Protein AF-A0A317D124-F1 (afdb_monomer)

Structure (mmCIF, N/CA/C/O backbone):
data_AF-A0A317D124-F1
#
_entry.id   AF-A0A317D124-F1
#
loop_
_atom_site.group_PDB
_atom_site.id
_atom_site.type_symbol
_atom_site.label_atom_id
_atom_site.label_alt_id
_atom_site.label_comp_id
_atom_site.label_asym_id
_atom_site.label_entity_id
_atom_site.label_seq_id
_atom_site.pdbx_PDB_ins_code
_atom_site.Cartn_x
_atom_site.Cartn_y
_atom_site.Cartn_z
_atom_site.occupancy
_atom_site.B_iso_or_equiv
_atom_site.auth_seq_id
_atom_site.auth_comp_id
_atom_site.auth_asym_id
_atom_site.auth_atom_id
_atom_site.pdbx_PDB_model_num
ATOM 1 N N . ALA A 1 1 ? 12.228 3.867 -13.295 1.00 62.78 1 ALA A N 1
ATOM 2 C CA . ALA A 1 1 ? 11.095 4.252 -12.430 1.00 62.78 1 ALA A CA 1
ATOM 3 C C . ALA A 1 1 ? 10.657 5.719 -12.537 1.00 62.78 1 ALA A C 1
ATOM 5 O O . ALA A 1 1 ? 9.638 6.031 -11.956 1.00 62.78 1 ALA A O 1
ATOM 6 N N . GLY A 1 2 ? 11.346 6.634 -13.243 1.00 62.59 2 GLY A N 1
ATOM 7 C CA . GLY A 1 2 ? 10.892 8.039 -13.357 1.00 62.59 2 GLY A CA 1
ATOM 8 C C . GLY A 1 2 ? 10.865 8.814 -12.030 1.00 62.59 2 GLY A C 1
ATOM 9 O O . GLY A 1 2 ? 10.133 9.782 -11.906 1.00 62.59 2 GLY A O 1
ATOM 10 N N . THR A 1 3 ? 11.629 8.355 -11.039 1.00 71.50 3 THR A N 1
ATOM 11 C CA . THR A 1 3 ? 11.849 9.011 -9.747 1.00 71.50 3 THR A CA 1
ATOM 12 C C . THR A 1 3 ? 13.327 9.360 -9.637 1.00 71.50 3 THR A C 1
ATOM 14 O O . THR A 1 3 ? 14.173 8.578 -10.086 1.00 71.50 3 THR A O 1
ATOM 17 N N . VAL A 1 4 ? 13.653 10.488 -9.008 1.00 78.00 4 VAL A N 1
ATOM 18 C CA . VAL A 1 4 ? 15.048 10.882 -8.774 1.00 78.00 4 VAL A CA 1
ATOM 19 C C . VAL A 1 4 ? 15.752 9.819 -7.910 1.00 78.00 4 VAL A C 1
ATOM 21 O O . VAL A 1 4 ? 15.224 9.437 -6.859 1.00 78.00 4 VAL A O 1
ATOM 24 N N . PRO A 1 5 ? 16.926 9.300 -8.323 1.00 80.69 5 PRO A N 1
ATOM 25 C CA . PRO A 1 5 ? 17.661 8.310 -7.542 1.00 80.69 5 PRO A CA 1
ATOM 26 C C . PRO A 1 5 ? 17.941 8.783 -6.109 1.00 80.69 5 PRO A C 1
ATOM 28 O O . PRO A 1 5 ? 18.382 9.906 -5.882 1.00 80.69 5 PRO A O 1
ATOM 31 N N . GLY A 1 6 ? 17.693 7.915 -5.126 1.00 84.38 6 GLY A N 1
ATOM 32 C CA . GLY A 1 6 ? 17.946 8.201 -3.708 1.00 84.38 6 GLY A CA 1
ATOM 33 C C . GLY A 1 6 ? 16.911 9.099 -3.018 1.00 84.38 6 GLY A C 1
ATOM 34 O O . GLY A 1 6 ? 17.007 9.294 -1.804 1.00 84.38 6 GLY A O 1
ATOM 35 N N . GLU A 1 7 ? 15.903 9.595 -3.737 1.00 87.00 7 GLU A N 1
ATOM 36 C CA . GLU A 1 7 ? 14.889 10.496 -3.186 1.00 87.00 7 GLU A CA 1
ATOM 37 C C . GLU A 1 7 ? 14.020 9.819 -2.115 1.00 87.00 7 GLU A C 1
ATOM 39 O O . GLU A 1 7 ? 13.881 10.351 -1.013 1.00 87.00 7 GLU A O 1
ATOM 44 N N . SER A 1 8 ? 13.534 8.596 -2.357 1.00 87.69 8 SER A N 1
ATOM 45 C CA . SER A 1 8 ? 12.781 7.829 -1.350 1.00 87.69 8 SER A CA 1
ATOM 46 C C . SER A 1 8 ? 13.619 7.576 -0.091 1.00 87.69 8 SER A C 1
ATOM 48 O O . SER A 1 8 ? 13.147 7.751 1.029 1.00 87.69 8 SER A O 1
ATOM 50 N N . ALA A 1 9 ? 14.913 7.271 -0.253 1.00 90.00 9 ALA A N 1
ATOM 51 C CA . ALA A 1 9 ? 15.827 7.099 0.875 1.00 90.00 9 ALA A CA 1
ATOM 52 C C . ALA A 1 9 ? 16.053 8.416 1.643 1.00 90.00 9 ALA A C 1
ATOM 54 O O . ALA A 1 9 ? 16.172 8.412 2.870 1.00 90.00 9 ALA A O 1
ATOM 55 N N . ARG A 1 10 ? 16.101 9.560 0.945 1.00 91.69 10 ARG A N 1
ATOM 56 C CA . ARG A 1 10 ? 16.171 10.889 1.569 1.00 91.69 10 ARG A CA 1
ATOM 57 C C . ARG A 1 10 ? 14.916 11.170 2.396 1.00 91.69 10 ARG A C 1
ATOM 59 O O . ARG A 1 10 ? 15.059 11.574 3.551 1.00 91.69 10 ARG A O 1
ATOM 66 N N . ARG A 1 11 ? 13.722 10.927 1.845 1.00 90.50 11 ARG A N 1
ATOM 67 C CA . ARG A 1 11 ? 12.431 11.101 2.537 1.00 90.50 11 ARG A CA 1
ATOM 68 C C . ARG A 1 11 ? 12.322 10.191 3.758 1.00 90.50 11 ARG A C 1
ATOM 70 O O . ARG A 1 11 ? 12.056 10.688 4.849 1.00 90.50 11 ARG A O 1
ATOM 77 N N . ALA A 1 12 ? 12.668 8.911 3.622 1.00 91.94 12 ALA A N 1
ATOM 78 C CA . ALA A 1 12 ? 12.713 7.954 4.728 1.00 91.94 12 ALA A CA 1
ATOM 79 C C . ALA A 1 12 ? 13.639 8.417 5.872 1.00 91.94 12 ALA A C 1
ATOM 81 O O . ALA A 1 12 ? 13.254 8.382 7.042 1.00 91.94 12 ALA A O 1
ATOM 82 N N . ARG A 1 13 ? 14.844 8.923 5.556 1.00 94.25 13 ARG A N 1
ATOM 83 C CA . ARG A 1 13 ? 15.756 9.497 6.567 1.00 94.25 13 ARG A CA 1
ATOM 84 C C . ARG A 1 13 ? 15.181 10.740 7.244 1.00 94.25 13 ARG A C 1
ATOM 86 O O . ARG A 1 13 ? 15.341 10.892 8.453 1.00 94.25 13 ARG A O 1
ATOM 93 N N . GLN A 1 14 ? 14.534 11.630 6.489 1.00 94.19 14 GLN A N 1
ATOM 94 C CA . GLN A 1 14 ? 13.883 12.813 7.057 1.00 94.19 14 GLN A CA 1
ATOM 95 C C . GLN A 1 14 ? 12.747 12.414 8.003 1.00 94.19 14 GLN A C 1
ATOM 97 O O . GLN A 1 14 ? 12.741 12.873 9.143 1.00 94.19 14 GLN A O 1
ATOM 102 N N . ALA A 1 15 ? 11.877 11.498 7.576 1.00 93.06 15 ALA A N 1
ATOM 103 C CA . ALA A 1 15 ? 10.771 10.974 8.369 1.00 93.06 15 ALA A CA 1
ATOM 104 C C . ALA A 1 15 ? 11.246 10.366 9.700 1.00 93.06 15 ALA A C 1
ATOM 106 O O . ALA A 1 15 ? 10.745 10.747 10.756 1.00 93.06 15 ALA A O 1
ATOM 107 N N . ARG A 1 16 ? 12.284 9.512 9.680 1.00 94.56 16 ARG A N 1
ATOM 108 C CA . ARG A 1 16 ? 12.895 8.948 10.905 1.00 94.56 16 ARG A CA 1
ATOM 109 C C . ARG A 1 16 ? 13.440 10.010 11.854 1.00 94.56 16 ARG A C 1
ATOM 111 O O . ARG A 1 16 ? 13.415 9.828 13.064 1.00 94.56 16 ARG A O 1
ATOM 118 N N . ALA A 1 17 ? 13.946 11.111 11.306 1.00 95.19 17 ALA A N 1
ATOM 119 C CA . ALA A 1 17 ? 14.469 12.228 12.082 1.00 95.19 17 ALA A CA 1
ATOM 120 C C . ALA A 1 17 ? 13.378 13.217 12.539 1.00 95.19 17 ALA A C 1
ATOM 122 O O . ALA A 1 17 ? 13.730 14.279 13.055 1.00 95.19 17 ALA A O 1
ATOM 123 N N . GLY A 1 18 ? 12.091 12.923 12.308 1.00 93.94 18 GLY A N 1
ATOM 124 C CA . GLY A 1 18 ? 10.983 13.829 12.617 1.00 93.94 18 GLY A CA 1
ATOM 125 C C . GLY A 1 18 ? 10.955 15.086 11.738 1.00 93.94 18 GLY A C 1
ATOM 126 O O . GLY A 1 18 ? 10.471 16.130 12.165 1.00 93.94 18 GLY A O 1
ATOM 127 N N . ARG A 1 19 ? 11.521 15.023 10.527 1.00 94.12 19 ARG A N 1
ATOM 128 C CA . ARG A 1 19 ? 11.626 16.145 9.580 1.00 94.12 19 ARG A CA 1
ATOM 129 C C . ARG A 1 19 ? 10.908 15.835 8.267 1.00 94.12 19 ARG A C 1
ATOM 131 O O . ARG A 1 19 ? 10.648 14.684 7.933 1.00 94.12 19 ARG A O 1
ATOM 138 N N . GLY A 1 20 ? 10.676 16.877 7.475 1.00 92.31 20 GLY A N 1
ATOM 139 C CA . GLY A 1 20 ? 10.007 16.767 6.178 1.00 92.31 20 GLY A CA 1
ATOM 140 C C . GLY A 1 20 ? 8.483 16.786 6.295 1.00 92.31 20 GLY A C 1
ATOM 141 O O . GLY A 1 20 ? 7.929 16.869 7.391 1.00 92.31 20 GLY A O 1
ATOM 142 N N . ALA A 1 21 ? 7.813 16.746 5.143 1.00 90.62 21 ALA A N 1
ATOM 143 C CA . ALA A 1 21 ? 6.365 16.926 5.057 1.00 90.62 21 ALA A CA 1
ATOM 144 C C . ALA A 1 21 ? 5.588 15.830 5.804 1.00 90.62 21 ALA A C 1
ATOM 146 O O . ALA A 1 21 ? 4.711 16.151 6.597 1.00 90.62 21 ALA A O 1
ATOM 147 N N . LEU A 1 22 ? 5.963 14.556 5.631 1.00 92.69 22 LEU A N 1
ATOM 148 C CA . LEU A 1 22 ? 5.283 13.428 6.281 1.00 92.69 22 LEU A CA 1
ATOM 149 C C . LEU A 1 22 ? 5.361 13.491 7.808 1.00 92.69 22 LEU A C 1
ATOM 151 O O . LEU A 1 22 ? 4.345 13.348 8.479 1.00 92.69 22 LEU A O 1
ATOM 155 N N . ALA A 1 23 ? 6.545 13.755 8.369 1.00 93.62 23 ALA A N 1
ATOM 156 C CA . ALA A 1 23 ? 6.698 13.872 9.819 1.00 93.62 23 ALA A CA 1
ATOM 157 C C . ALA A 1 23 ? 5.907 15.058 10.385 1.00 93.62 23 ALA A C 1
ATOM 159 O O . ALA A 1 23 ? 5.318 14.950 11.458 1.00 93.62 23 ALA A O 1
ATOM 160 N N . ARG A 1 24 ? 5.862 16.174 9.648 1.00 94.00 24 ARG A N 1
ATOM 161 C CA . ARG A 1 24 ? 5.061 17.337 10.025 1.00 94.00 24 ARG A CA 1
ATOM 162 C C . ARG A 1 24 ? 3.565 17.021 10.010 1.00 94.00 24 ARG A C 1
ATOM 164 O O . ARG A 1 24 ? 2.905 17.276 11.010 1.00 94.00 24 ARG A O 1
ATOM 171 N N . LEU A 1 25 ? 3.056 16.425 8.931 1.00 93.81 25 LEU A N 1
ATOM 172 C CA . LEU A 1 25 ? 1.649 16.025 8.818 1.00 93.81 25 LEU A CA 1
ATOM 173 C C . LEU A 1 25 ? 1.261 15.006 9.892 1.00 93.81 25 LEU A C 1
ATOM 175 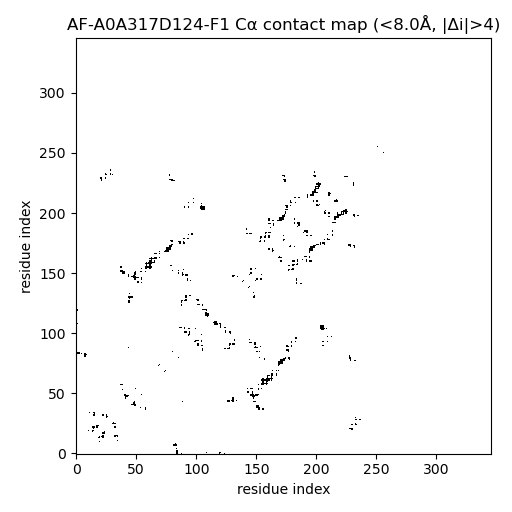O O . LEU A 1 25 ? 0.194 15.126 10.488 1.00 93.81 25 LEU A O 1
ATOM 179 N N . ALA A 1 26 ? 2.132 14.035 10.183 1.00 95.12 26 ALA A N 1
ATOM 180 C CA . ALA A 1 26 ? 1.908 13.067 11.250 1.00 95.12 26 ALA A CA 1
ATOM 181 C C . ALA A 1 26 ? 1.817 13.755 12.620 1.00 95.12 26 ALA A C 1
ATOM 183 O O . ALA A 1 26 ? 0.879 13.494 13.369 1.00 95.12 26 ALA A O 1
ATOM 184 N N . ALA A 1 27 ? 2.727 14.687 12.923 1.00 94.31 27 ALA A N 1
ATOM 185 C CA . ALA A 1 27 ? 2.698 15.448 14.170 1.00 94.31 27 ALA A CA 1
ATOM 186 C C . ALA A 1 27 ? 1.442 16.329 14.292 1.00 94.31 27 ALA A C 1
ATOM 188 O O . ALA A 1 27 ? 0.777 16.299 15.326 1.00 94.31 27 ALA A O 1
ATOM 189 N N . GLU A 1 28 ? 1.082 17.064 13.236 1.00 93.75 28 GLU A N 1
ATOM 190 C CA . GLU A 1 28 ? -0.132 17.897 13.184 1.00 93.75 28 GLU A CA 1
ATOM 191 C C . GLU A 1 28 ? -1.408 17.051 13.322 1.00 93.75 28 GLU A C 1
ATOM 193 O O . GLU A 1 28 ? -2.369 17.462 13.969 1.00 93.75 28 GLU A O 1
ATOM 198 N N . SER A 1 29 ? -1.384 15.827 12.796 1.00 93.25 29 SER A N 1
ATOM 199 C CA . SER A 1 29 ? -2.479 14.864 12.906 1.00 93.25 29 SER A CA 1
ATOM 200 C C . SER A 1 29 ? -2.418 14.029 14.184 1.00 93.25 29 SER A C 1
ATOM 202 O O . SER A 1 29 ? -3.231 13.124 14.343 1.00 93.25 29 SER A O 1
ATOM 204 N N . GLY A 1 30 ? -1.474 14.270 15.103 1.00 92.88 30 GLY A N 1
ATOM 205 C CA . GLY A 1 30 ? -1.293 13.476 16.323 1.00 92.88 30 GLY A CA 1
ATOM 206 C C . GLY A 1 30 ? -1.158 11.972 16.052 1.00 92.88 30 GLY A C 1
ATOM 207 O O . GLY A 1 30 ? -1.791 11.167 16.736 1.00 92.88 30 GLY A O 1
ATOM 208 N N . ALA A 1 31 ? -0.433 11.600 14.999 1.00 95.88 31 ALA A N 1
ATOM 209 C CA . ALA A 1 31 ? -0.178 10.227 14.586 1.00 95.88 31 ALA A CA 1
ATOM 210 C C . ALA A 1 31 ? 1.295 9.865 14.824 1.00 95.88 31 ALA A C 1
ATOM 212 O O . ALA A 1 31 ? 2.198 10.668 14.581 1.00 95.88 31 ALA A O 1
ATOM 213 N N . GLY A 1 32 ? 1.541 8.639 15.289 1.00 95.56 32 GLY A N 1
ATOM 214 C CA . GLY A 1 32 ? 2.889 8.076 15.324 1.00 95.56 32 GLY A CA 1
ATOM 215 C C . GLY A 1 32 ? 3.366 7.744 13.910 1.00 95.56 32 GLY A C 1
ATOM 216 O O . GLY A 1 32 ? 2.579 7.287 13.085 1.00 95.56 32 GLY A O 1
ATOM 217 N N . LEU A 1 33 ? 4.653 7.960 13.634 1.00 95.19 33 LEU A N 1
ATOM 218 C CA . LEU A 1 33 ? 5.265 7.639 12.345 1.00 95.19 33 LEU A CA 1
ATOM 219 C C . LEU A 1 33 ? 6.366 6.595 12.535 1.00 95.19 33 LEU A C 1
ATOM 221 O O . LEU A 1 33 ? 7.353 6.844 13.227 1.00 95.19 33 LEU A O 1
ATOM 225 N N . GLN A 1 34 ? 6.214 5.446 11.880 1.00 95.56 34 GLN A N 1
ATOM 226 C CA . GLN A 1 34 ? 7.206 4.376 11.857 1.00 95.56 34 GLN A CA 1
ATOM 227 C C . GLN A 1 34 ? 7.650 4.127 10.417 1.00 95.56 34 GLN A C 1
ATOM 229 O O . GLN A 1 34 ? 6.838 3.819 9.552 1.00 95.56 34 GLN A O 1
ATOM 234 N N . VAL A 1 35 ? 8.953 4.247 10.156 1.00 95.69 35 VAL A N 1
ATOM 235 C CA . VAL A 1 35 ? 9.526 3.961 8.834 1.00 95.69 35 VAL A CA 1
ATOM 236 C C . VAL A 1 35 ? 10.083 2.545 8.825 1.00 95.69 35 VAL A C 1
ATOM 238 O O . VAL A 1 35 ? 11.065 2.262 9.516 1.00 95.69 35 VAL A O 1
ATOM 241 N N . VAL A 1 36 ? 9.485 1.691 8.005 1.00 95.75 36 VAL A N 1
ATOM 242 C CA . VAL A 1 36 ? 9.829 0.274 7.863 1.00 95.75 36 VAL A CA 1
ATOM 243 C C . VAL A 1 36 ? 10.688 0.076 6.616 1.00 95.75 36 VAL A C 1
ATOM 245 O O . VAL A 1 36 ? 10.385 0.632 5.564 1.00 95.75 36 VAL A O 1
ATOM 248 N N . GLU A 1 37 ? 11.770 -0.695 6.731 1.00 94.69 37 GLU A N 1
ATOM 249 C CA . GLU A 1 37 ? 12.541 -1.134 5.562 1.00 94.69 37 GLU A CA 1
ATOM 250 C C . GLU A 1 37 ? 12.019 -2.487 5.111 1.00 94.69 37 GLU A C 1
ATOM 252 O O . GLU A 1 37 ? 11.967 -3.436 5.893 1.00 94.69 37 GLU A O 1
ATOM 257 N N . ALA A 1 38 ? 11.606 -2.552 3.853 1.00 94.56 38 ALA A N 1
ATOM 258 C CA . ALA A 1 38 ? 11.191 -3.786 3.222 1.00 94.56 38 ALA A CA 1
ATOM 259 C C . ALA A 1 38 ? 12.372 -4.434 2.475 1.00 94.56 38 ALA A C 1
ATOM 261 O O . ALA A 1 38 ? 13.319 -3.726 2.113 1.00 94.56 38 ALA A O 1
ATOM 262 N N . PRO A 1 39 ? 12.332 -5.757 2.227 1.00 93.00 39 PRO A N 1
ATOM 263 C CA . PRO A 1 39 ? 13.317 -6.424 1.381 1.00 93.00 39 PRO A CA 1
ATOM 264 C C . PRO A 1 39 ? 13.443 -5.738 0.018 1.00 93.00 39 PRO A C 1
ATOM 266 O O . PRO A 1 39 ? 12.444 -5.317 -0.568 1.00 93.00 39 PRO A O 1
ATOM 269 N N . ALA A 1 40 ? 14.673 -5.624 -0.482 1.00 92.94 40 ALA A N 1
ATOM 270 C CA . ALA A 1 40 ? 14.900 -5.162 -1.843 1.00 92.94 40 ALA A CA 1
ATOM 271 C C . ALA A 1 40 ? 14.358 -6.195 -2.838 1.00 92.94 40 ALA A C 1
ATOM 273 O O . ALA A 1 40 ? 14.390 -7.393 -2.569 1.00 92.94 40 ALA A O 1
ATOM 274 N N . SER A 1 41 ? 13.887 -5.725 -3.989 1.00 94.06 41 SER A N 1
ATOM 275 C CA . SER A 1 41 ? 13.303 -6.583 -5.020 1.00 94.06 41 SER A CA 1
ATOM 276 C C . SER A 1 41 ? 14.102 -6.504 -6.311 1.00 94.06 41 SER A C 1
ATOM 278 O O . SER A 1 41 ? 14.641 -5.447 -6.656 1.00 94.06 41 SER A O 1
ATOM 280 N N . ALA A 1 42 ? 14.183 -7.631 -7.012 1.00 95.50 42 ALA A N 1
ATOM 281 C CA . ALA A 1 42 ? 14.760 -7.698 -8.346 1.00 95.50 42 ALA A CA 1
ATOM 282 C C . ALA A 1 42 ? 13.808 -7.074 -9.391 1.00 95.50 42 ALA A C 1
ATOM 284 O O . ALA A 1 42 ? 12.613 -6.916 -9.121 1.00 95.50 42 ALA A O 1
ATOM 285 N N . PRO A 1 43 ? 14.306 -6.707 -10.586 1.00 95.00 43 PRO A N 1
ATOM 286 C CA . PRO A 1 43 ? 13.455 -6.254 -11.685 1.00 95.00 43 PRO A CA 1
ATOM 287 C C . PRO A 1 43 ? 12.460 -7.347 -12.105 1.00 95.00 43 PRO A C 1
ATOM 289 O O . PRO A 1 43 ? 12.857 -8.429 -12.537 1.00 95.00 43 PRO A O 1
ATOM 292 N N . MET A 1 44 ? 11.162 -7.059 -11.986 1.00 94.56 44 MET A N 1
ATOM 293 C CA . MET A 1 44 ? 10.075 -8.010 -12.270 1.00 94.56 44 MET A CA 1
ATOM 294 C C . MET A 1 44 ? 10.021 -8.442 -13.745 1.00 94.56 44 MET A C 1
ATOM 296 O O . MET A 1 44 ? 9.505 -9.510 -14.080 1.00 94.56 44 MET A O 1
ATOM 300 N N . GLU A 1 45 ? 10.518 -7.597 -14.649 1.00 94.19 45 GLU A N 1
ATOM 301 C CA . GLU A 1 45 ? 10.589 -7.870 -16.082 1.00 94.19 45 GLU A CA 1
ATOM 302 C C . GLU A 1 45 ? 11.634 -8.945 -16.420 1.00 94.19 45 GLU A C 1
ATOM 304 O O . GLU A 1 45 ? 11.446 -9.690 -17.382 1.00 94.19 45 GLU A O 1
ATOM 309 N N . ASP A 1 46 ? 12.671 -9.087 -15.589 1.00 95.00 46 ASP A N 1
ATOM 310 C CA . ASP A 1 46 ? 13.794 -10.002 -15.820 1.00 95.00 46 ASP A CA 1
ATOM 311 C C . ASP A 1 46 ? 13.601 -11.362 -15.124 1.00 95.00 46 ASP A C 1
ATOM 313 O O . ASP A 1 46 ? 14.178 -12.369 -15.539 1.00 95.00 46 ASP A O 1
ATOM 317 N N . GLY A 1 47 ? 12.781 -11.422 -14.071 1.00 94.31 47 GLY A N 1
ATOM 318 C CA . GLY A 1 47 ? 12.542 -12.638 -13.295 1.00 94.31 47 GLY A CA 1
ATOM 319 C C . GLY A 1 47 ? 11.687 -12.392 -12.050 1.00 94.31 47 GLY A C 1
ATOM 320 O O . GLY A 1 47 ? 11.062 -11.336 -11.942 1.00 94.31 47 GLY A O 1
ATOM 321 N N . PRO A 1 48 ? 11.637 -13.360 -11.116 1.00 95.50 48 PRO A N 1
ATOM 322 C CA . PRO A 1 48 ? 10.951 -13.182 -9.842 1.00 95.50 48 PRO A CA 1
ATOM 323 C C . PRO A 1 48 ? 11.518 -11.986 -9.071 1.00 95.50 48 PRO A C 1
ATOM 325 O O . PRO A 1 48 ? 12.734 -11.863 -8.909 1.00 95.50 48 PRO A O 1
ATOM 328 N N . ALA A 1 49 ? 10.634 -11.117 -8.585 1.00 96.06 49 ALA A N 1
ATOM 329 C CA . ALA A 1 49 ? 10.984 -9.949 -7.784 1.00 96.06 49 ALA A CA 1
ATOM 330 C C . ALA A 1 49 ? 11.493 -10.337 -6.384 1.00 96.06 49 ALA A C 1
ATOM 332 O O . ALA A 1 49 ? 12.340 -9.637 -5.824 1.00 96.06 49 ALA A O 1
ATOM 333 N N . LEU A 1 50 ? 10.980 -11.442 -5.836 1.00 96.75 50 LEU A N 1
ATOM 334 C CA . LEU A 1 50 ? 11.342 -12.023 -4.546 1.00 96.75 50 LEU A CA 1
ATOM 335 C C . LEU A 1 50 ? 11.355 -13.553 -4.633 1.00 96.75 50 LEU A C 1
ATOM 337 O O . LEU A 1 50 ? 10.631 -14.165 -5.418 1.00 96.75 50 LEU A O 1
ATOM 341 N N . THR A 1 51 ? 12.123 -14.185 -3.755 1.00 96.62 51 THR A N 1
ATOM 342 C CA . THR A 1 51 ? 12.007 -15.621 -3.479 1.00 96.62 51 THR A CA 1
ATOM 343 C C . THR A 1 51 ? 10.789 -15.926 -2.599 1.00 96.62 51 THR A C 1
ATOM 345 O O . THR A 1 51 ? 10.287 -15.065 -1.873 1.00 96.62 51 THR A O 1
ATOM 348 N N . ALA A 1 52 ? 10.328 -17.182 -2.602 1.00 95.19 52 ALA A N 1
ATOM 349 C CA . ALA A 1 52 ? 9.220 -17.618 -1.746 1.00 95.19 52 ALA A CA 1
ATOM 350 C C . ALA A 1 52 ? 9.501 -17.387 -0.244 1.00 95.19 52 ALA A C 1
ATOM 352 O O . ALA A 1 52 ? 8.616 -16.950 0.496 1.00 95.19 52 ALA A O 1
ATOM 353 N N . ASP A 1 53 ? 10.744 -17.611 0.194 1.00 97.19 53 ASP A N 1
ATOM 354 C CA . ASP A 1 53 ? 11.164 -17.384 1.581 1.00 97.19 53 ASP A CA 1
ATOM 355 C C . ASP A 1 53 ? 11.158 -15.896 1.952 1.00 97.19 53 ASP A C 1
ATOM 357 O O . ASP A 1 53 ? 10.787 -15.537 3.075 1.00 97.19 53 ASP A O 1
ATOM 361 N N . GLU A 1 54 ? 11.528 -15.015 1.019 1.00 97.94 54 GLU A N 1
ATOM 362 C CA . GLU A 1 54 ? 11.450 -13.564 1.213 1.00 97.94 54 GLU A CA 1
ATOM 363 C C . GLU A 1 54 ? 10.003 -13.083 1.294 1.00 97.94 54 GLU A C 1
ATOM 365 O O . GLU A 1 54 ? 9.692 -12.282 2.177 1.00 97.94 54 GLU A O 1
ATOM 370 N N . VAL A 1 55 ? 9.106 -13.603 0.447 1.00 98.12 55 VAL A N 1
ATOM 371 C CA . VAL A 1 55 ? 7.666 -13.302 0.521 1.00 98.12 55 VAL A CA 1
ATOM 372 C C . VAL A 1 55 ? 7.103 -13.710 1.876 1.00 98.12 55 VAL A C 1
ATOM 374 O O . VAL A 1 55 ? 6.474 -12.903 2.560 1.00 98.12 55 VAL A O 1
ATOM 377 N N . GLU A 1 56 ? 7.357 -14.942 2.307 1.00 98.00 56 GLU A N 1
ATOM 378 C CA . GLU A 1 56 ? 6.853 -15.441 3.581 1.00 98.00 56 GLU A CA 1
ATOM 379 C C . GLU A 1 56 ? 7.443 -14.660 4.772 1.00 98.00 56 GLU A C 1
ATOM 381 O O . GLU A 1 56 ? 6.733 -14.314 5.721 1.00 98.00 56 GLU A O 1
ATOM 386 N N . SER A 1 57 ? 8.734 -14.323 4.717 1.00 98.38 57 SER A N 1
ATOM 387 C CA . SER A 1 57 ? 9.392 -13.507 5.744 1.00 98.38 57 SER A CA 1
ATOM 388 C C . SER A 1 57 ? 8.832 -12.084 5.799 1.00 98.38 57 SER A C 1
ATOM 390 O O . SER A 1 57 ? 8.614 -11.558 6.893 1.00 98.38 57 SER A O 1
ATOM 392 N N . ALA A 1 58 ? 8.548 -11.475 4.646 1.00 98.50 58 ALA A N 1
ATOM 393 C CA . ALA A 1 58 ? 7.941 -10.152 4.538 1.00 98.50 58 ALA A CA 1
ATOM 394 C C . ALA A 1 58 ? 6.502 -10.137 5.075 1.00 98.50 58 ALA A C 1
ATOM 396 O O . ALA A 1 58 ? 6.167 -9.271 5.886 1.00 98.50 58 ALA A O 1
ATOM 397 N N . LEU A 1 59 ? 5.684 -11.131 4.713 1.00 98.75 59 LEU A N 1
ATOM 398 C CA . LEU A 1 59 ? 4.325 -11.299 5.238 1.00 98.75 59 LEU A CA 1
ATOM 399 C C . LEU A 1 59 ? 4.337 -11.435 6.766 1.00 98.75 59 LEU A C 1
ATOM 401 O O . LEU A 1 59 ? 3.622 -10.714 7.463 1.00 98.75 59 LEU A O 1
ATOM 405 N N . ARG A 1 60 ? 5.204 -12.301 7.309 1.00 98.62 60 ARG A N 1
ATOM 406 C CA . ARG A 1 60 ? 5.368 -12.462 8.763 1.00 98.62 60 ARG A CA 1
ATOM 407 C C . ARG A 1 60 ? 5.890 -11.201 9.440 1.00 98.62 60 ARG A C 1
ATOM 409 O O . ARG A 1 60 ? 5.541 -10.927 10.588 1.00 98.62 60 ARG A O 1
ATOM 416 N N . TYR A 1 61 ? 6.745 -10.430 8.774 1.00 98.69 61 TYR A N 1
ATOM 417 C CA . TYR A 1 61 ? 7.210 -9.161 9.319 1.00 98.69 61 TYR A CA 1
ATOM 418 C C . TYR A 1 61 ? 6.076 -8.138 9.405 1.00 98.69 61 TYR A C 1
ATOM 420 O O . TYR A 1 61 ? 5.857 -7.588 10.483 1.00 98.69 61 TYR A O 1
ATOM 428 N N . GLY A 1 62 ? 5.313 -7.957 8.325 1.00 98.62 62 GLY A N 1
ATOM 429 C CA . GLY A 1 62 ? 4.138 -7.089 8.307 1.00 98.62 62 GLY A CA 1
ATOM 430 C C . GLY A 1 62 ? 3.104 -7.470 9.365 1.00 98.62 62 GLY A C 1
ATOM 431 O O . GLY A 1 62 ? 2.640 -6.613 10.114 1.00 98.62 62 GLY A O 1
ATOM 432 N N . TRP A 1 63 ? 2.816 -8.766 9.498 1.00 98.75 63 TRP A N 1
ATOM 433 C CA . TRP A 1 63 ? 1.889 -9.273 10.509 1.00 98.75 63 TRP A CA 1
ATOM 434 C C . TRP A 1 63 ? 2.309 -8.866 11.927 1.00 98.75 63 TRP A C 1
ATOM 436 O O . TRP A 1 63 ? 1.513 -8.301 12.676 1.00 98.75 63 TRP A O 1
ATOM 446 N N . ARG A 1 64 ? 3.585 -9.079 12.280 1.00 98.69 64 ARG A N 1
ATOM 447 C CA . ARG A 1 64 ? 4.123 -8.701 13.598 1.00 98.69 64 ARG A CA 1
ATOM 448 C C . ARG A 1 64 ? 4.048 -7.200 13.861 1.00 98.69 64 ARG A C 1
ATOM 450 O O . ARG A 1 64 ? 3.843 -6.806 15.003 1.00 98.69 64 ARG A O 1
ATOM 457 N N . LEU A 1 65 ? 4.226 -6.361 12.839 1.00 98.56 65 LEU A N 1
ATOM 458 C CA . LEU A 1 65 ? 4.088 -4.909 12.991 1.00 98.56 65 LEU A CA 1
ATOM 459 C C . LEU A 1 65 ? 2.652 -4.527 13.373 1.00 98.56 65 LEU A C 1
ATOM 461 O O . LEU A 1 65 ? 2.454 -3.706 14.267 1.00 98.56 65 LEU A O 1
ATOM 465 N N . ALA A 1 66 ? 1.654 -5.157 12.749 1.00 98.50 66 ALA A N 1
ATOM 466 C CA . ALA A 1 66 ? 0.254 -4.930 13.092 1.00 98.50 66 ALA A CA 1
ATOM 467 C C . ALA A 1 66 ? -0.092 -5.431 14.504 1.00 98.50 66 ALA A C 1
ATOM 469 O O . ALA A 1 66 ? -0.802 -4.744 15.236 1.00 98.50 66 ALA A O 1
ATOM 470 N N . GLU A 1 67 ? 0.445 -6.583 14.920 1.00 98.31 67 GLU A N 1
ATOM 471 C CA . GLU A 1 67 ? 0.290 -7.081 16.295 1.00 98.31 67 GLU A CA 1
ATOM 472 C C . GLU A 1 67 ? 0.891 -6.122 17.320 1.00 98.31 67 GLU A C 1
ATOM 474 O O . GLU A 1 67 ? 0.212 -5.745 18.270 1.00 98.31 67 GLU A O 1
ATOM 479 N N . GLN A 1 68 ? 2.122 -5.657 17.090 1.00 98.38 68 GLN A N 1
ATOM 480 C CA . GLN A 1 68 ? 2.788 -4.694 17.970 1.00 98.38 68 GLN A CA 1
ATOM 481 C C . GLN A 1 68 ? 1.994 -3.393 18.100 1.00 98.38 68 GLN A C 1
ATOM 483 O O . GLN A 1 68 ? 1.874 -2.850 19.197 1.00 98.38 68 GLN A O 1
ATOM 488 N N . ALA A 1 69 ? 1.434 -2.896 16.996 1.00 98.12 69 ALA A N 1
ATOM 489 C CA . ALA A 1 69 ? 0.595 -1.707 17.024 1.00 98.12 69 ALA A CA 1
ATOM 490 C C . ALA A 1 69 ? -0.705 -1.944 17.810 1.00 98.12 69 ALA A C 1
ATOM 492 O O . ALA A 1 69 ? -1.074 -1.118 18.645 1.00 98.12 69 ALA A O 1
ATOM 493 N N . ALA A 1 70 ? -1.370 -3.082 17.594 1.00 98.00 70 ALA A N 1
ATOM 494 C CA . ALA A 1 70 ? -2.574 -3.448 18.336 1.00 98.00 70 ALA A CA 1
ATOM 495 C C . ALA A 1 70 ? -2.297 -3.567 19.846 1.00 98.00 70 ALA A C 1
ATOM 497 O O . ALA A 1 70 ? -3.054 -3.036 20.658 1.00 98.00 70 ALA A O 1
ATOM 498 N N . ASP A 1 71 ? -1.186 -4.200 20.225 1.00 98.12 71 ASP A N 1
ATOM 499 C CA . ASP A 1 71 ? -0.777 -4.374 21.623 1.00 98.12 71 ASP A CA 1
ATOM 500 C C . ASP A 1 71 ? -0.381 -3.044 22.284 1.00 98.12 71 ASP A C 1
ATOM 502 O O . ASP A 1 71 ? -0.577 -2.859 23.485 1.00 98.12 71 ASP A O 1
ATOM 506 N N . ALA A 1 72 ? 0.104 -2.081 21.496 1.00 97.62 72 ALA A N 1
ATOM 507 C CA . ALA A 1 72 ? 0.335 -0.705 21.928 1.00 97.62 72 ALA A CA 1
ATOM 508 C C . ALA A 1 72 ? -0.957 0.136 22.030 1.00 97.62 72 ALA A C 1
ATOM 510 O O . ALA A 1 72 ? -0.893 1.313 22.387 1.00 97.62 72 ALA A O 1
ATOM 511 N N . GLY A 1 73 ? -2.126 -0.440 21.725 1.00 97.38 73 GLY A N 1
ATOM 512 C CA . GLY A 1 73 ? -3.420 0.239 21.794 1.00 97.38 73 GLY A CA 1
ATOM 513 C C . GLY A 1 73 ? -3.725 1.136 20.593 1.00 97.38 73 GLY A C 1
ATOM 514 O O . GLY A 1 73 ? -4.561 2.034 20.700 1.00 97.38 73 GLY A O 1
ATOM 515 N N . VAL A 1 74 ? -3.061 0.929 19.451 1.00 97.50 74 VAL A N 1
ATOM 516 C CA . VAL A 1 74 ? -3.361 1.667 18.218 1.00 97.50 74 VAL A CA 1
ATOM 517 C C . VAL A 1 74 ? -4.754 1.291 17.711 1.00 97.50 74 VAL A C 1
ATOM 519 O O . VAL A 1 74 ? -5.064 0.121 17.508 1.00 97.50 74 VAL A O 1
ATOM 522 N N . GLN A 1 75 ? -5.592 2.303 17.480 1.00 95.94 75 GLN A N 1
ATOM 523 C CA . GLN A 1 75 ? -6.992 2.132 17.066 1.00 95.94 75 GLN A CA 1
ATOM 524 C C . GLN A 1 75 ? -7.197 2.222 15.547 1.00 95.94 75 GLN A C 1
ATOM 526 O O . GLN A 1 75 ? -8.251 1.841 15.049 1.00 95.94 75 GLN A O 1
ATOM 531 N N . LEU A 1 76 ? -6.215 2.757 14.819 1.00 97.44 76 LEU A N 1
ATOM 532 C CA . LEU A 1 76 ? -6.231 2.917 13.367 1.00 97.44 76 LEU A CA 1
ATOM 533 C C . LEU A 1 76 ? -4.791 2.914 12.858 1.00 97.44 76 LEU A C 1
ATOM 535 O O . LEU A 1 76 ? -3.960 3.683 13.348 1.00 97.44 76 LEU A O 1
ATOM 539 N N . LEU A 1 77 ? -4.512 2.084 11.860 1.00 98.19 77 LEU A N 1
ATOM 540 C CA . LEU A 1 77 ? -3.248 2.112 11.132 1.00 98.19 77 LEU A CA 1
ATOM 541 C C . LEU A 1 77 ? -3.378 2.979 9.882 1.00 98.19 77 LEU A C 1
ATOM 543 O O . LEU A 1 77 ? -4.417 2.983 9.229 1.00 98.19 77 LEU A O 1
ATOM 547 N N . VAL A 1 78 ? -2.303 3.675 9.528 1.00 97.19 78 VAL A N 1
ATOM 548 C CA . VAL A 1 78 ? -2.144 4.300 8.211 1.00 97.19 78 VAL A CA 1
ATOM 549 C C . VAL A 1 78 ? -1.057 3.534 7.480 1.00 97.19 78 VAL A C 1
ATOM 551 O O . VAL A 1 78 ? 0.059 3.416 7.986 1.00 97.19 78 VAL A O 1
ATOM 554 N N . LEU A 1 79 ? -1.391 2.997 6.310 1.00 96.94 79 LEU A N 1
ATOM 555 C CA . LEU A 1 79 ? -0.485 2.185 5.514 1.00 96.94 79 LEU A CA 1
ATOM 556 C C . LEU A 1 79 ? -0.182 2.881 4.194 1.00 96.94 79 LEU A C 1
ATOM 558 O O . LEU A 1 79 ? -1.066 3.098 3.368 1.00 96.94 79 LEU A O 1
ATOM 562 N N . ALA A 1 80 ? 1.094 3.179 3.995 1.00 93.12 80 ALA A N 1
ATOM 563 C CA . ALA A 1 80 ? 1.612 3.741 2.766 1.00 93.12 80 ALA A CA 1
ATOM 564 C C . ALA A 1 80 ? 3.028 3.228 2.515 1.00 93.12 80 ALA A C 1
ATOM 566 O O . ALA A 1 80 ? 3.709 2.759 3.430 1.00 93.12 80 ALA A O 1
ATOM 567 N N . ALA A 1 81 ? 3.481 3.353 1.274 1.00 92.50 81 ALA A N 1
ATOM 568 C CA . ALA A 1 81 ? 4.837 3.012 0.884 1.00 92.50 81 ALA A CA 1
ATOM 569 C C . ALA A 1 81 ? 5.464 4.145 0.075 1.00 92.50 81 ALA A C 1
ATOM 571 O O . ALA A 1 81 ? 4.776 4.949 -0.555 1.00 92.50 81 ALA A O 1
ATOM 572 N N . CYS A 1 82 ? 6.791 4.175 0.079 1.00 87.75 82 CYS A N 1
ATOM 573 C CA . CYS A 1 82 ? 7.585 5.032 -0.783 1.00 87.75 82 CYS A CA 1
ATOM 574 C C . CYS A 1 82 ? 8.743 4.205 -1.345 1.00 87.75 82 CYS A C 1
ATOM 576 O O . CYS A 1 82 ? 9.349 3.401 -0.637 1.00 87.75 82 CYS A O 1
ATOM 578 N N . GLY A 1 83 ? 9.060 4.391 -2.620 1.00 87.69 83 GLY A N 1
ATOM 579 C CA . GLY A 1 83 ? 10.166 3.679 -3.243 1.00 87.69 83 GLY A CA 1
ATOM 580 C C . GLY A 1 83 ? 10.217 3.909 -4.742 1.00 87.69 83 GLY A C 1
ATOM 581 O O . GLY A 1 83 ? 9.213 4.192 -5.391 1.00 87.69 83 GLY A O 1
ATOM 582 N N . ALA A 1 84 ? 11.411 3.793 -5.310 1.00 86.94 84 ALA A N 1
ATOM 583 C CA . ALA A 1 84 ? 11.563 3.859 -6.751 1.00 86.94 84 ALA A CA 1
ATOM 584 C C . ALA A 1 84 ? 10.970 2.590 -7.381 1.00 86.94 84 ALA A C 1
ATOM 586 O O . ALA A 1 84 ? 11.428 1.489 -7.099 1.00 86.94 84 ALA A O 1
ATOM 587 N N . GLY A 1 85 ? 9.979 2.751 -8.258 1.00 89.38 85 GLY A N 1
ATOM 588 C CA . GLY A 1 85 ? 9.394 1.646 -9.028 1.00 89.38 85 GLY A CA 1
ATOM 589 C C . GLY A 1 85 ? 8.253 0.908 -8.330 1.00 89.38 85 GLY A C 1
ATOM 590 O O . GLY A 1 85 ? 7.620 0.068 -8.962 1.00 89.38 85 GLY A O 1
ATOM 591 N N . THR A 1 86 ? 7.925 1.268 -7.090 1.00 91.81 86 THR A N 1
ATOM 592 C CA . THR A 1 86 ? 6.855 0.624 -6.315 1.00 91.81 86 THR A CA 1
ATOM 593 C C . THR A 1 86 ? 5.482 0.810 -6.956 1.00 91.81 86 THR A C 1
ATOM 595 O O . THR A 1 86 ? 4.683 -0.116 -6.975 1.00 91.81 86 THR A O 1
ATOM 598 N N . GLU A 1 87 ? 5.226 1.956 -7.593 1.00 92.62 87 GLU A N 1
ATOM 599 C CA . GLU A 1 87 ? 4.016 2.167 -8.401 1.00 92.62 87 GLU A CA 1
ATOM 600 C C . GLU A 1 87 ? 3.920 1.206 -9.592 1.00 92.62 87 GLU A C 1
ATOM 602 O O . GLU A 1 87 ? 2.829 0.755 -9.927 1.00 92.62 87 GLU A O 1
ATOM 607 N N . ALA A 1 88 ? 5.049 0.879 -10.233 1.00 94.88 88 ALA A N 1
ATOM 608 C CA . ALA A 1 88 ? 5.062 -0.073 -11.340 1.00 94.88 88 ALA A CA 1
ATOM 609 C C . ALA A 1 88 ? 4.811 -1.503 -10.843 1.00 94.88 88 ALA A C 1
ATOM 611 O O . ALA A 1 88 ? 4.033 -2.223 -11.462 1.00 94.88 88 ALA A O 1
ATOM 612 N N . ALA A 1 89 ? 5.388 -1.877 -9.697 1.00 96.00 89 ALA A N 1
ATOM 613 C CA . ALA A 1 89 ? 5.115 -3.162 -9.049 1.00 96.00 89 ALA A CA 1
ATOM 614 C C . ALA A 1 89 ? 3.650 -3.271 -8.614 1.00 96.00 89 ALA A C 1
ATOM 616 O O . ALA A 1 89 ? 2.975 -4.253 -8.915 1.00 96.00 89 ALA A O 1
ATOM 617 N N . ALA A 1 90 ? 3.113 -2.217 -7.995 1.00 96.75 90 ALA A N 1
ATOM 618 C CA . ALA A 1 90 ? 1.705 -2.139 -7.636 1.00 96.75 90 ALA A CA 1
ATOM 619 C C . ALA A 1 90 ? 0.815 -2.287 -8.875 1.00 96.75 90 ALA A C 1
ATOM 621 O O . ALA A 1 90 ? -0.099 -3.104 -8.875 1.00 96.75 90 ALA A O 1
ATOM 622 N N . ALA A 1 91 ? 1.116 -1.575 -9.962 1.00 96.81 91 ALA A N 1
ATOM 623 C CA . ALA A 1 91 ? 0.381 -1.706 -11.213 1.00 96.81 91 ALA A CA 1
ATOM 624 C C . ALA A 1 91 ? 0.443 -3.123 -11.804 1.00 96.81 91 ALA A C 1
ATOM 626 O O . ALA A 1 91 ? -0.570 -3.598 -12.307 1.00 96.81 91 ALA A O 1
ATOM 627 N N . ALA A 1 92 ? 1.582 -3.817 -11.721 1.00 97.12 92 ALA A N 1
ATOM 628 C CA . ALA A 1 92 ? 1.697 -5.206 -12.165 1.0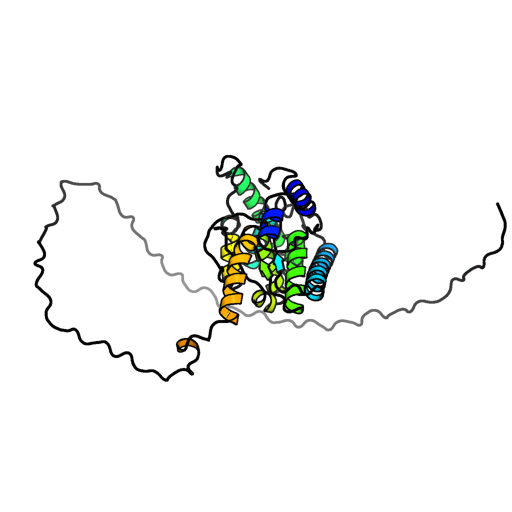0 97.12 92 ALA A CA 1
ATOM 629 C C . ALA A 1 92 ? 0.816 -6.152 -11.342 1.00 97.12 92 ALA A C 1
ATOM 631 O O . ALA A 1 92 ? 0.086 -6.962 -11.914 1.00 97.12 92 ALA A O 1
ATOM 632 N N . VAL A 1 93 ? 0.815 -6.001 -10.015 1.00 97.38 93 VAL A N 1
ATOM 633 C CA . VAL A 1 93 ? -0.065 -6.762 -9.114 1.00 97.38 93 VAL A CA 1
ATOM 634 C C . VAL A 1 93 ? -1.539 -6.473 -9.410 1.00 97.38 93 VAL A C 1
ATOM 636 O O . VAL A 1 93 ? -2.336 -7.401 -9.550 1.00 97.38 93 VAL A O 1
ATOM 639 N N . LEU A 1 94 ? -1.915 -5.201 -9.563 1.00 97.19 94 LEU A N 1
ATOM 640 C CA . LEU A 1 94 ? -3.286 -4.797 -9.888 1.00 97.19 94 LEU A CA 1
ATOM 641 C C . LEU A 1 94 ? -3.729 -5.339 -11.251 1.00 97.19 94 LEU A C 1
ATOM 643 O O . LEU A 1 94 ? -4.811 -5.904 -11.365 1.00 97.19 94 LEU A O 1
ATOM 647 N N . ALA A 1 95 ? -2.885 -5.238 -12.275 1.00 96.44 95 ALA A N 1
ATOM 648 C CA . ALA A 1 95 ? -3.158 -5.788 -13.598 1.00 96.44 95 ALA A CA 1
ATOM 649 C C . ALA A 1 95 ? -3.341 -7.314 -13.563 1.00 96.44 95 ALA A C 1
ATOM 651 O O . ALA A 1 95 ? -4.279 -7.843 -14.161 1.00 96.44 95 ALA A O 1
ATOM 652 N N . ALA A 1 96 ? -2.488 -8.030 -12.824 1.00 95.31 96 ALA A N 1
ATOM 653 C CA . ALA A 1 96 ? -2.563 -9.483 -12.705 1.00 95.31 96 ALA A CA 1
ATOM 654 C C . ALA A 1 96 ? -3.816 -9.966 -11.961 1.00 95.31 96 ALA A C 1
ATOM 656 O O . ALA A 1 96 ? -4.378 -11.000 -12.333 1.00 95.31 96 ALA A O 1
ATOM 657 N N . THR A 1 97 ? -4.245 -9.229 -10.933 1.00 93.44 97 THR A N 1
ATOM 658 C CA . THR A 1 97 ? -5.371 -9.600 -10.056 1.00 93.44 97 THR A CA 1
ATOM 659 C C . THR A 1 97 ? -6.725 -9.103 -10.566 1.00 93.44 97 THR A C 1
ATOM 661 O O . THR A 1 97 ? -7.731 -9.778 -10.362 1.00 93.44 97 THR A O 1
ATOM 664 N N . ALA A 1 98 ? -6.770 -7.959 -11.254 1.00 93.44 98 ALA A N 1
ATOM 665 C CA . ALA A 1 98 ? -7.996 -7.372 -11.804 1.00 93.44 98 ALA A CA 1
ATOM 666 C C . ALA A 1 98 ? -8.175 -7.609 -13.316 1.00 93.44 98 ALA A C 1
ATOM 668 O O . ALA A 1 98 ? -9.212 -7.252 -13.868 1.00 93.44 98 ALA A O 1
ATOM 669 N N . GLY A 1 99 ? -7.187 -8.194 -14.003 1.00 92.75 99 GLY A N 1
ATOM 670 C CA . GLY A 1 99 ? -7.253 -8.443 -15.447 1.00 92.75 99 GLY A CA 1
ATOM 671 C C . GLY A 1 99 ? -7.186 -7.167 -16.294 1.00 92.75 99 GLY A C 1
ATOM 672 O O . GLY A 1 99 ? -7.801 -7.105 -17.355 1.00 92.75 99 GLY A O 1
ATOM 673 N N . ALA A 1 100 ? -6.468 -6.147 -15.820 1.00 94.31 100 ALA A N 1
ATOM 674 C CA . ALA A 1 100 ? -6.355 -4.853 -16.487 1.00 94.31 100 ALA A CA 1
ATOM 675 C C . ALA A 1 100 ? -5.070 -4.731 -17.318 1.00 94.31 100 ALA A C 1
ATOM 677 O O . ALA A 1 100 ? -4.036 -5.311 -16.992 1.00 94.31 100 ALA A O 1
ATOM 678 N N . GLU A 1 101 ? -5.120 -3.918 -18.372 1.00 96.06 101 GLU A N 1
ATOM 679 C CA . GLU A 1 101 ? -3.936 -3.574 -19.161 1.00 96.06 101 GLU A CA 1
ATOM 680 C C . GLU A 1 101 ? -3.088 -2.503 -18.447 1.00 96.06 101 GLU A C 1
ATOM 682 O O . GLU A 1 101 ? -3.651 -1.610 -17.805 1.00 96.06 101 GLU A O 1
ATOM 687 N N . PRO A 1 102 ? -1.746 -2.510 -18.583 1.00 95.69 102 PRO A N 1
ATOM 688 C CA . PRO A 1 102 ? -0.870 -1.589 -17.851 1.00 95.69 102 PRO A CA 1
ATOM 689 C C . PRO A 1 102 ? -1.243 -0.098 -17.976 1.00 95.69 102 PRO A C 1
ATOM 691 O O . PRO A 1 102 ? -1.258 0.588 -16.951 1.00 95.69 102 PRO A O 1
ATOM 694 N N . PRO A 1 103 ? -1.617 0.429 -19.164 1.00 95.81 103 PRO A N 1
ATOM 695 C CA . PRO A 1 103 ? -2.039 1.825 -19.301 1.00 95.81 103 PRO A CA 1
ATOM 696 C C . PRO A 1 103 ? -3.298 2.206 -18.511 1.00 95.81 103 PRO A C 1
ATOM 698 O O . PRO A 1 103 ? -3.511 3.389 -18.266 1.00 95.81 103 PRO A O 1
ATOM 701 N N . ALA A 1 104 ? -4.135 1.234 -18.133 1.00 95.31 104 ALA A N 1
ATOM 702 C CA . ALA A 1 104 ? -5.362 1.468 -17.374 1.00 95.31 104 ALA A CA 1
ATOM 703 C C . ALA A 1 104 ? -5.121 1.556 -15.858 1.00 95.31 104 ALA A C 1
ATOM 705 O O . ALA A 1 104 ? -5.991 2.028 -15.132 1.00 95.31 104 ALA A O 1
ATOM 706 N N . VAL A 1 105 ? -3.955 1.113 -15.374 1.00 95.81 105 VAL A N 1
ATOM 707 C CA . VAL A 1 105 ? -3.620 1.075 -13.939 1.00 95.81 105 VAL A CA 1
ATOM 708 C C . VAL A 1 105 ? -2.432 1.959 -13.564 1.00 95.81 105 VAL A C 1
ATOM 710 O O . VAL A 1 105 ? -2.322 2.368 -12.410 1.00 95.81 105 VAL A O 1
ATOM 713 N N . LEU A 1 106 ? -1.560 2.293 -14.519 1.00 94.62 106 LEU A N 1
ATOM 714 C CA . LEU A 1 106 ? -0.410 3.170 -14.297 1.00 94.62 106 LEU A CA 1
ATOM 715 C C . LEU A 1 106 ? -0.773 4.652 -14.424 1.00 94.62 106 LEU A C 1
ATOM 717 O O . LEU A 1 106 ? -1.169 5.115 -15.496 1.00 94.62 106 LEU A O 1
ATOM 721 N N . GLY A 1 107 ? -0.514 5.414 -13.360 1.00 91.06 107 GLY A N 1
ATOM 722 C CA . GLY A 1 107 ? -0.511 6.876 -13.397 1.00 91.06 107 GLY A CA 1
ATOM 723 C C . GLY A 1 107 ? 0.560 7.438 -14.338 1.00 91.06 107 GLY A C 1
ATOM 724 O O . GLY A 1 107 ? 1.579 6.794 -14.610 1.00 91.06 107 GLY A O 1
ATOM 725 N N . ARG A 1 108 ? 0.325 8.649 -14.855 1.00 91.38 108 ARG A N 1
ATOM 726 C CA . ARG A 1 108 ? 1.295 9.369 -15.695 1.00 91.38 108 ARG A CA 1
ATOM 727 C C . ARG A 1 108 ? 2.511 9.781 -14.870 1.00 91.38 108 ARG A C 1
ATOM 729 O O . ARG A 1 108 ? 2.405 10.063 -13.683 1.00 91.38 108 ARG A O 1
ATOM 736 N N . VAL A 1 109 ? 3.673 9.830 -15.516 1.00 90.38 109 VAL A N 1
ATOM 737 C CA . VAL A 1 109 ? 4.899 10.328 -14.882 1.00 90.38 109 VAL A CA 1
ATOM 738 C C . VAL A 1 109 ? 4.955 11.830 -15.065 1.00 90.38 109 VAL A C 1
ATOM 740 O O . VAL A 1 109 ? 4.880 12.291 -16.199 1.00 90.38 109 VAL A O 1
ATOM 743 N N . ILE A 1 110 ? 5.096 12.570 -13.970 1.00 88.62 110 ILE A N 1
ATOM 744 C CA . ILE A 1 110 ? 5.209 14.028 -13.991 1.00 88.62 110 ILE A CA 1
ATOM 745 C C . ILE A 1 110 ? 6.652 14.422 -13.666 1.00 88.62 110 ILE A C 1
ATOM 747 O O . ILE A 1 110 ? 7.237 13.923 -12.702 1.00 88.62 110 ILE A O 1
ATOM 751 N N . THR A 1 111 ? 7.246 15.280 -14.493 1.00 86.38 111 THR A N 1
ATOM 752 C CA . THR A 1 111 ? 8.591 15.827 -14.276 1.00 86.38 111 THR A CA 1
ATOM 753 C C . THR A 1 111 ? 8.584 16.875 -13.164 1.00 86.38 111 THR A C 1
ATOM 755 O O . THR A 1 111 ? 7.538 17.385 -12.770 1.00 86.38 111 THR A O 1
ATOM 758 N N . GLU A 1 112 ? 9.763 17.278 -12.685 1.00 83.44 112 GLU A N 1
ATOM 759 C CA . GLU A 1 112 ? 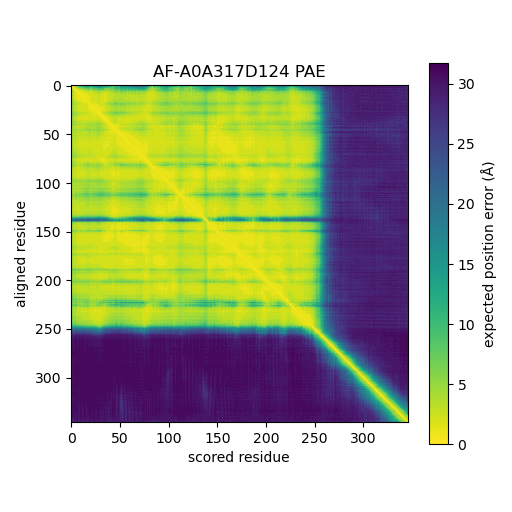9.877 18.391 -11.726 1.00 83.44 112 GLU A CA 1
ATOM 760 C C . GLU A 1 112 ? 9.319 19.718 -12.275 1.00 83.44 112 GLU A C 1
ATOM 762 O O . GLU A 1 112 ? 8.928 20.586 -11.499 1.00 83.44 112 GLU A O 1
ATOM 767 N N . ALA A 1 113 ? 9.243 19.865 -13.604 1.00 87.00 113 ALA A N 1
ATOM 768 C CA . ALA A 1 113 ? 8.643 21.018 -14.273 1.00 87.00 113 ALA A CA 1
ATOM 769 C C . ALA A 1 113 ? 7.105 20.939 -14.376 1.00 87.00 113 ALA A C 1
ATOM 771 O O . ALA A 1 113 ? 6.482 21.881 -14.860 1.00 87.00 113 ALA A O 1
ATOM 772 N N . GLY A 1 114 ? 6.486 19.841 -13.926 1.00 86.88 114 GLY A N 1
ATOM 773 C CA . GLY A 1 114 ? 5.039 19.625 -14.012 1.00 86.88 114 GLY A CA 1
ATOM 774 C C . GLY A 1 114 ? 4.560 19.083 -15.362 1.00 86.88 114 GLY A C 1
ATOM 775 O O . GLY A 1 114 ? 3.361 19.075 -15.627 1.00 86.88 114 GLY A O 1
ATOM 776 N N . GLU A 1 115 ? 5.471 18.630 -16.222 1.00 92.12 115 GLU A N 1
ATOM 777 C CA . GLU A 1 115 ? 5.151 18.111 -17.555 1.00 92.12 115 GLU A CA 1
ATOM 778 C C . GLU A 1 115 ? 5.009 16.586 -17.539 1.00 92.12 115 GLU A C 1
ATOM 780 O O . GLU A 1 115 ? 5.642 15.904 -16.733 1.00 92.12 115 GLU A O 1
ATOM 785 N N . ILE A 1 116 ? 4.213 16.032 -18.457 1.00 92.94 116 ILE A N 1
ATOM 786 C CA . ILE A 1 116 ? 4.083 14.579 -18.610 1.00 92.94 116 ILE A CA 1
ATOM 787 C C . ILE A 1 116 ? 5.337 14.018 -19.295 1.00 92.94 116 ILE A C 1
ATOM 789 O O . ILE A 1 116 ? 5.653 14.377 -20.427 1.00 92.94 116 ILE A O 1
ATOM 793 N N . ASP A 1 117 ? 6.019 13.083 -18.635 1.00 93.75 117 ASP A N 1
ATOM 794 C CA . ASP A 1 117 ? 7.106 12.287 -19.208 1.00 93.75 117 ASP A CA 1
ATOM 795 C C . ASP A 1 117 ? 6.556 10.974 -19.785 1.00 93.75 117 ASP A C 1
ATOM 797 O O . ASP A 1 117 ? 6.550 9.914 -19.143 1.00 93.75 117 ASP A O 1
ATOM 801 N N . ASP A 1 118 ? 6.085 11.042 -21.031 1.00 93.94 118 ASP A N 1
ATOM 802 C CA . ASP A 1 118 ? 5.566 9.873 -21.741 1.00 93.94 118 ASP A CA 1
ATOM 803 C C . ASP A 1 118 ? 6.635 8.793 -21.947 1.00 93.94 118 ASP A C 1
ATOM 805 O O . ASP A 1 118 ? 6.321 7.604 -21.920 1.00 93.94 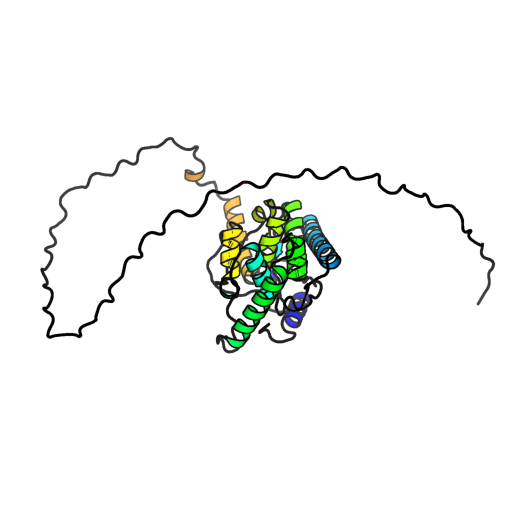118 ASP A O 1
ATOM 809 N N . ALA A 1 119 ? 7.909 9.162 -22.107 1.00 93.56 119 ALA A N 1
ATOM 810 C CA . ALA A 1 119 ? 8.981 8.191 -22.303 1.00 93.56 119 ALA A CA 1
ATOM 811 C C . ALA A 1 119 ? 9.216 7.354 -21.038 1.00 93.56 119 ALA A C 1
ATOM 813 O O . ALA A 1 119 ? 9.370 6.131 -21.118 1.00 93.56 119 ALA A O 1
ATOM 814 N N . ALA A 1 120 ? 9.219 7.986 -19.863 1.00 92.69 120 ALA A N 1
ATOM 815 C CA . ALA A 1 120 ? 9.278 7.275 -18.593 1.00 92.69 120 ALA A CA 1
ATOM 816 C C . ALA A 1 120 ? 8.014 6.443 -18.354 1.00 92.69 120 ALA A C 1
ATOM 818 O O . ALA A 1 120 ? 8.127 5.298 -17.910 1.00 92.69 120 ALA A O 1
ATOM 819 N N . TRP A 1 121 ? 6.832 6.977 -18.673 1.00 94.75 121 TRP A N 1
ATOM 820 C CA . TRP A 1 121 ? 5.567 6.254 -18.537 1.00 94.75 121 TRP A CA 1
ATOM 821 C C . TRP A 1 121 ? 5.507 5.002 -19.425 1.00 94.75 121 TRP A C 1
ATOM 823 O O . TRP A 1 121 ? 5.215 3.912 -18.932 1.00 94.75 121 TRP A O 1
ATOM 833 N N . MET A 1 122 ? 5.877 5.114 -20.705 1.00 95.31 122 MET A N 1
ATOM 834 C CA . MET A 1 122 ? 5.920 3.989 -21.646 1.00 95.31 122 MET A CA 1
ATOM 835 C C . MET A 1 122 ? 6.900 2.903 -21.199 1.00 95.31 122 MET A C 1
ATOM 837 O O . MET A 1 122 ? 6.586 1.720 -21.305 1.00 95.31 122 MET A O 1
ATOM 841 N N . LYS A 1 123 ? 8.061 3.279 -20.642 1.00 94.75 123 LYS A N 1
ATOM 842 C CA . LYS A 1 123 ? 9.014 2.312 -20.067 1.00 94.75 123 LYS A CA 1
ATOM 843 C C . LYS A 1 123 ? 8.412 1.545 -18.889 1.00 94.75 123 LYS A C 1
ATOM 845 O O . LYS A 1 123 ? 8.582 0.333 -18.821 1.00 94.75 123 LYS A O 1
ATOM 850 N N . ARG A 1 124 ? 7.683 2.223 -17.989 1.00 95.19 124 ARG A N 1
ATOM 851 C CA . ARG A 1 124 ? 6.961 1.556 -16.888 1.00 95.19 124 ARG A CA 1
ATOM 852 C C . ARG A 1 124 ? 5.898 0.598 -17.438 1.00 95.19 124 ARG A C 1
ATOM 854 O O . ARG A 1 124 ? 5.840 -0.545 -17.004 1.00 95.19 124 ARG A O 1
ATOM 861 N N . CYS A 1 125 ? 5.115 1.028 -18.431 1.00 96.81 125 CYS A N 1
ATOM 862 C CA . CYS A 1 125 ? 4.114 0.174 -19.078 1.00 96.81 125 CYS A CA 1
ATOM 863 C C . CYS A 1 125 ? 4.742 -1.063 -19.736 1.00 96.81 125 CYS A C 1
ATOM 865 O O . CYS A 1 125 ? 4.193 -2.157 -19.627 1.00 96.81 125 CYS A O 1
ATOM 867 N N . ALA A 1 126 ? 5.889 -0.903 -20.403 1.00 96.81 126 ALA A N 1
ATOM 868 C CA . ALA A 1 126 ? 6.608 -2.003 -21.034 1.00 96.81 126 ALA A CA 1
ATOM 869 C C . ALA A 1 126 ? 7.100 -3.028 -20.005 1.00 96.81 126 ALA A C 1
ATOM 871 O O . ALA A 1 126 ? 6.832 -4.209 -20.196 1.00 96.81 126 ALA A O 1
ATOM 872 N N . ALA A 1 127 ? 7.714 -2.579 -18.904 1.00 96.31 127 ALA A N 1
ATOM 873 C CA . ALA A 1 127 ? 8.169 -3.462 -17.829 1.00 96.31 127 ALA A CA 1
ATOM 874 C C . ALA A 1 127 ? 7.010 -4.270 -17.222 1.00 96.31 127 ALA A C 1
ATOM 876 O O . ALA A 1 127 ? 7.094 -5.492 -17.111 1.00 96.31 127 ALA A O 1
ATOM 877 N N . VAL A 1 128 ? 5.880 -3.612 -16.925 1.00 97.31 128 VAL A N 1
ATOM 878 C CA . VAL A 1 128 ? 4.680 -4.294 -16.412 1.00 97.31 128 VAL A CA 1
ATOM 879 C C . VAL A 1 128 ? 4.143 -5.307 -17.427 1.00 97.31 128 VAL A C 1
ATOM 881 O O . VAL A 1 128 ? 3.853 -6.446 -17.070 1.00 97.31 128 VAL A O 1
ATOM 884 N N . ARG A 1 129 ? 4.039 -4.933 -18.707 1.00 97.00 129 ARG A N 1
ATOM 885 C CA . ARG A 1 129 ? 3.609 -5.841 -19.783 1.00 97.00 129 ARG A CA 1
ATOM 886 C C . ARG A 1 129 ? 4.518 -7.069 -19.889 1.00 97.00 129 ARG A C 1
ATOM 888 O O . ARG A 1 129 ? 4.005 -8.177 -20.039 1.00 97.00 129 ARG A O 1
ATOM 895 N N . ASP A 1 130 ? 5.836 -6.880 -19.849 1.00 96.75 130 ASP A N 1
ATOM 896 C CA . ASP A 1 130 ? 6.814 -7.967 -19.962 1.00 96.75 130 ASP A CA 1
ATOM 897 C C . ASP A 1 130 ? 6.717 -8.926 -18.769 1.00 96.75 130 ASP A C 1
ATOM 899 O O . ASP A 1 130 ? 6.613 -10.140 -18.961 1.00 96.75 130 ASP A O 1
ATOM 903 N N . ALA A 1 131 ? 6.610 -8.392 -17.551 1.00 96.00 131 ALA A N 1
ATOM 904 C CA . ALA A 1 131 ? 6.419 -9.184 -16.340 1.00 96.00 131 ALA A CA 1
ATOM 905 C C . ALA A 1 131 ? 5.096 -9.972 -16.352 1.00 96.00 131 ALA A C 1
ATOM 907 O O . ALA A 1 131 ? 5.067 -11.172 -16.060 1.00 96.00 131 ALA A O 1
ATOM 908 N N . LEU A 1 132 ? 3.997 -9.337 -16.773 1.00 95.38 132 LEU A N 1
ATOM 909 C CA . LEU A 1 132 ? 2.710 -10.012 -16.948 1.00 95.38 132 LEU A CA 1
ATOM 910 C C . LEU A 1 132 ? 2.806 -11.122 -17.992 1.00 95.38 132 LEU A C 1
ATOM 912 O O . LEU A 1 132 ? 2.278 -12.205 -17.771 1.00 95.38 132 LEU A O 1
ATOM 916 N N . HIS A 1 133 ? 3.478 -10.886 -19.124 1.00 95.19 133 HIS A N 1
ATOM 917 C CA . HIS A 1 133 ? 3.640 -11.897 -20.168 1.00 95.19 133 HIS A CA 1
ATOM 918 C C . HIS A 1 133 ? 4.422 -13.116 -19.666 1.00 95.19 133 HIS A C 1
ATOM 920 O O . HIS A 1 133 ? 3.988 -14.249 -19.886 1.00 95.19 133 HIS A O 1
ATOM 926 N N . ARG A 1 134 ? 5.527 -12.878 -18.951 1.00 94.12 134 ARG A N 1
ATOM 927 C CA . ARG A 1 134 ? 6.380 -13.907 -18.343 1.00 94.12 134 ARG A CA 1
ATOM 928 C C . ARG A 1 134 ? 5.604 -14.805 -17.375 1.00 94.12 134 ARG A C 1
ATOM 930 O O . ARG A 1 134 ? 5.778 -16.019 -17.392 1.00 94.12 134 ARG A O 1
ATOM 937 N N . THR A 1 135 ? 4.702 -14.222 -16.591 1.00 92.81 135 THR A N 1
ATOM 938 C CA . THR A 1 135 ? 3.944 -14.914 -15.533 1.00 92.81 135 THR A CA 1
ATOM 939 C C . THR A 1 135 ? 2.613 -15.510 -16.001 1.00 92.81 135 THR A C 1
ATOM 941 O O . THR A 1 135 ? 1.935 -16.184 -15.228 1.00 92.81 135 THR A O 1
ATOM 944 N N . ARG A 1 136 ? 2.229 -15.350 -17.281 1.00 86.38 136 ARG A N 1
ATOM 945 C CA . ARG A 1 136 ? 0.935 -15.830 -17.824 1.00 86.38 136 ARG A CA 1
ATOM 946 C C . ARG A 1 136 ? 0.648 -17.313 -17.591 1.00 86.38 136 ARG A C 1
ATOM 948 O O . ARG A 1 136 ? -0.521 -17.683 -17.574 1.00 86.38 136 ARG A O 1
ATOM 955 N N . ARG A 1 137 ? 1.688 -18.145 -17.509 1.00 79.50 137 ARG A N 1
ATOM 956 C CA . ARG A 1 137 ? 1.587 -19.612 -17.411 1.00 79.50 137 ARG A CA 1
ATOM 957 C C . ARG A 1 137 ? 1.851 -20.150 -16.003 1.00 79.50 137 ARG A C 1
ATOM 959 O O . ARG A 1 137 ? 1.761 -21.358 -15.814 1.00 79.50 137 ARG A O 1
ATOM 966 N N . SER A 1 138 ? 2.189 -19.282 -15.053 1.00 72.25 138 SER A N 1
ATOM 967 C CA . SER A 1 138 ? 2.424 -19.670 -13.662 1.00 72.25 138 SER A CA 1
ATOM 968 C C . SER A 1 138 ? 1.098 -19.752 -12.895 1.00 72.25 138 SER A C 1
ATOM 970 O O . SER A 1 138 ? 0.148 -19.044 -13.255 1.00 72.25 138 SER A O 1
ATOM 972 N N . PRO A 1 139 ? 1.010 -20.588 -11.842 1.00 60.84 139 PRO A N 1
ATOM 973 C CA . PRO A 1 139 ? -0.075 -20.496 -10.873 1.00 60.84 139 PRO A CA 1
ATOM 974 C C . PRO A 1 139 ? -0.193 -19.051 -10.374 1.00 60.84 139 PRO A C 1
ATOM 976 O O . PRO A 1 139 ? 0.812 -18.379 -10.150 1.00 60.84 139 PRO A O 1
ATOM 979 N N . ARG A 1 140 ? -1.424 -18.545 -10.261 1.00 72.62 140 ARG A N 1
ATOM 980 C CA . ARG A 1 140 ? -1.697 -17.185 -9.769 1.00 72.62 140 ARG A CA 1
ATOM 981 C C . ARG A 1 140 ? -2.133 -17.212 -8.311 1.00 72.62 140 ARG A C 1
ATOM 983 O O . ARG A 1 140 ? -3.072 -16.513 -7.936 1.00 72.62 140 ARG A O 1
ATOM 990 N N . ASP A 1 141 ? -1.470 -18.027 -7.499 1.00 90.81 141 ASP A N 1
ATOM 991 C CA . ASP A 1 141 ? -1.684 -17.949 -6.063 1.00 90.81 141 ASP A CA 1
ATOM 992 C C . ASP A 1 141 ? -1.195 -16.581 -5.576 1.00 90.81 141 ASP A C 1
ATOM 994 O O . ASP A 1 141 ? -0.228 -16.013 -6.087 1.00 90.81 141 ASP A O 1
ATOM 998 N N . ALA A 1 142 ? -1.866 -16.017 -4.575 1.00 94.12 142 ALA A N 1
ATOM 999 C CA . ALA A 1 142 ? -1.596 -14.648 -4.137 1.00 94.12 142 ALA A CA 1
ATOM 1000 C C . ALA A 1 142 ? -0.138 -14.438 -3.671 1.00 94.12 142 ALA A C 1
ATOM 1002 O O . ALA A 1 142 ? 0.429 -13.360 -3.858 1.00 94.12 142 ALA A O 1
ATOM 1003 N N . LYS A 1 143 ? 0.502 -15.476 -3.112 1.00 95.75 143 LYS A N 1
ATOM 1004 C CA . LYS A 1 143 ? 1.930 -15.442 -2.756 1.00 95.75 143 LYS A CA 1
ATOM 1005 C C . LYS A 1 143 ? 2.843 -15.462 -3.983 1.00 95.75 143 LYS A C 1
ATOM 1007 O O . LYS A 1 143 ? 3.854 -14.766 -3.973 1.00 95.75 143 LYS A O 1
ATOM 1012 N N . ASP A 1 144 ? 2.468 -16.183 -5.035 1.00 94.69 144 ASP A N 1
ATOM 1013 C CA . ASP A 1 144 ? 3.223 -16.213 -6.291 1.00 94.69 144 ASP A CA 1
ATOM 1014 C C . ASP A 1 144 ? 3.139 -14.861 -6.998 1.00 94.69 144 ASP A C 1
ATOM 1016 O O . ASP A 1 144 ? 4.139 -14.366 -7.504 1.00 94.69 144 ASP A O 1
ATOM 1020 N N . VAL A 1 145 ? 1.985 -14.186 -6.945 1.00 96.00 145 VAL A N 1
ATOM 1021 C CA . VAL A 1 145 ? 1.850 -12.809 -7.450 1.00 96.00 145 VAL A CA 1
ATOM 1022 C C . VAL A 1 145 ? 2.812 -11.856 -6.728 1.00 96.00 145 VAL A C 1
ATOM 1024 O O . VAL A 1 145 ? 3.460 -11.035 -7.379 1.00 96.00 145 VAL A O 1
ATOM 1027 N N . LEU A 1 146 ? 2.956 -11.978 -5.402 1.00 96.12 146 LEU A N 1
ATOM 1028 C CA . LEU A 1 146 ? 3.943 -11.198 -4.646 1.00 96.12 146 LEU A CA 1
ATOM 1029 C C . LEU A 1 146 ? 5.382 -11.537 -5.043 1.00 96.12 146 LEU A C 1
ATOM 1031 O O . LEU A 1 146 ? 6.186 -10.620 -5.195 1.00 96.12 146 LEU A O 1
ATOM 1035 N N . ALA A 1 147 ? 5.696 -12.826 -5.202 1.00 95.94 147 ALA A N 1
ATOM 1036 C CA . ALA A 1 147 ? 7.030 -13.291 -5.572 1.00 95.94 147 ALA A CA 1
ATOM 1037 C C . ALA A 1 147 ? 7.429 -12.818 -6.974 1.00 95.94 147 ALA A C 1
ATOM 1039 O O . ALA A 1 147 ? 8.559 -12.400 -7.202 1.00 95.94 147 ALA A O 1
ATOM 1040 N N . GLU A 1 148 ? 6.491 -12.865 -7.915 1.00 95.94 148 GLU A N 1
ATOM 1041 C CA . GLU A 1 148 ? 6.771 -12.676 -9.332 1.00 95.94 148 GLU A CA 1
ATOM 1042 C C . GLU A 1 148 ? 6.663 -11.224 -9.801 1.00 95.94 148 GLU A C 1
ATOM 1044 O O . GLU A 1 148 ? 7.451 -10.799 -10.645 1.00 95.94 148 GLU A O 1
ATOM 1049 N N . LEU A 1 149 ? 5.673 -10.483 -9.297 1.00 95.56 149 LEU A N 1
ATOM 1050 C CA . LEU A 1 149 ? 5.299 -9.150 -9.796 1.00 95.56 149 LEU A CA 1
ATOM 1051 C C . LEU A 1 149 ? 5.355 -8.066 -8.723 1.00 95.56 149 LEU A C 1
ATOM 1053 O O . LEU A 1 149 ? 5.428 -6.879 -9.044 1.00 95.56 149 LEU A O 1
ATOM 1057 N N . GLY A 1 150 ? 5.234 -8.473 -7.463 1.00 91.31 150 GLY A N 1
ATOM 1058 C CA . GLY A 1 150 ? 5.198 -7.564 -6.337 1.00 91.31 150 GLY A CA 1
ATOM 1059 C C . GLY A 1 150 ? 6.575 -7.020 -5.972 1.00 91.31 150 GLY A C 1
ATOM 1060 O O . GLY A 1 150 ? 7.490 -6.892 -6.782 1.00 91.31 150 GLY A O 1
ATOM 1061 N N . GLY A 1 151 ? 6.704 -6.689 -4.699 1.00 93.00 151 GLY A N 1
ATOM 1062 C CA . GLY A 1 151 ? 7.945 -6.247 -4.097 1.00 93.00 151 GLY A CA 1
ATOM 1063 C C . GLY A 1 151 ? 7.889 -6.450 -2.593 1.00 93.00 151 GLY A C 1
ATOM 1064 O O . GLY A 1 151 ? 6.836 -6.784 -2.034 1.00 93.00 151 GLY A O 1
ATOM 1065 N N . GLY A 1 152 ? 9.026 -6.260 -1.924 1.00 96.00 152 GLY A N 1
ATOM 1066 C CA . GLY A 1 152 ? 9.102 -6.409 -0.472 1.00 96.00 152 GLY A CA 1
ATOM 1067 C C . GLY A 1 152 ? 8.124 -5.481 0.245 1.00 96.00 152 GLY A C 1
ATOM 1068 O O . GLY A 1 152 ? 7.543 -5.851 1.261 1.00 96.00 152 GLY A O 1
ATOM 1069 N N . ASP A 1 153 ? 7.912 -4.286 -0.297 1.00 96.19 153 ASP A N 1
ATOM 1070 C CA . ASP A 1 153 ? 6.978 -3.285 0.204 1.00 96.19 153 ASP A CA 1
ATOM 1071 C C . ASP A 1 153 ? 5.520 -3.760 0.143 1.00 96.19 153 ASP A C 1
ATOM 1073 O O . ASP A 1 153 ? 4.829 -3.704 1.159 1.00 96.19 153 ASP A O 1
ATOM 1077 N N . ILE A 1 154 ? 5.070 -4.300 -0.995 1.00 98.06 154 ILE A N 1
ATOM 1078 C CA . ILE A 1 154 ? 3.717 -4.856 -1.150 1.00 98.06 154 ILE A CA 1
ATOM 1079 C C . ILE A 1 154 ? 3.555 -6.099 -0.265 1.00 98.06 154 ILE A C 1
ATOM 1081 O O . ILE A 1 154 ? 2.510 -6.268 0.365 1.00 98.06 154 ILE A O 1
ATOM 1085 N N . ALA A 1 155 ? 4.579 -6.951 -0.152 1.00 98.25 155 ALA A N 1
ATOM 1086 C CA . ALA A 1 155 ? 4.532 -8.146 0.691 1.00 98.25 155 ALA A CA 1
ATOM 1087 C C . ALA A 1 155 ? 4.447 -7.799 2.190 1.00 98.25 155 ALA A C 1
ATOM 1089 O O . ALA A 1 155 ? 3.600 -8.340 2.903 1.00 98.25 155 ALA A O 1
ATOM 1090 N N . VAL A 1 156 ? 5.253 -6.844 2.671 1.00 98.62 156 VAL A N 1
ATOM 1091 C CA . VAL A 1 156 ? 5.160 -6.342 4.052 1.00 98.62 156 VAL A CA 1
ATOM 1092 C C . VAL A 1 156 ? 3.807 -5.669 4.286 1.00 98.62 156 VAL A C 1
ATOM 1094 O O . VAL A 1 156 ? 3.145 -5.975 5.275 1.00 98.62 156 VAL A O 1
ATOM 1097 N N . ALA A 1 157 ? 3.356 -4.805 3.373 1.00 98.44 157 ALA A N 1
ATOM 1098 C CA . ALA A 1 157 ? 2.055 -4.142 3.458 1.00 98.44 157 ALA A CA 1
ATOM 1099 C C . ALA A 1 157 ? 0.897 -5.153 3.525 1.00 98.44 157 ALA A C 1
ATOM 1101 O O . ALA A 1 157 ? 0.008 -5.022 4.364 1.00 98.44 157 ALA A O 1
ATOM 1102 N N . THR A 1 158 ? 0.949 -6.214 2.717 1.00 98.62 158 THR A N 1
ATOM 1103 C CA . THR A 1 158 ? -0.025 -7.316 2.747 1.00 98.62 158 THR A CA 1
ATOM 1104 C C . THR A 1 158 ? -0.031 -7.995 4.116 1.00 98.62 158 THR A C 1
ATOM 1106 O O . THR A 1 158 ? -1.094 -8.213 4.695 1.00 98.62 158 THR A O 1
ATOM 1109 N N . GLY A 1 159 ? 1.150 -8.269 4.679 1.00 98.62 159 GLY A N 1
ATOM 1110 C CA . GLY A 1 159 ? 1.286 -8.812 6.030 1.00 98.62 159 GLY A CA 1
ATOM 1111 C C . GLY A 1 159 ? 0.663 -7.912 7.100 1.00 98.62 159 GLY A C 1
ATOM 1112 O O . GLY A 1 159 ? -0.038 -8.410 7.980 1.00 98.62 159 GLY A O 1
ATOM 1113 N N . VAL A 1 160 ? 0.867 -6.591 7.003 1.00 98.75 160 VAL A N 1
ATOM 1114 C CA . VAL A 1 160 ? 0.251 -5.608 7.913 1.00 98.75 160 VAL A CA 1
ATOM 1115 C C . VAL A 1 160 ? -1.272 -5.685 7.837 1.00 98.75 160 VAL A C 1
ATOM 1117 O O . VAL A 1 160 ? -1.917 -5.756 8.878 1.00 98.75 160 VAL A O 1
ATOM 1120 N N . LEU A 1 161 ? -1.857 -5.725 6.635 1.00 98.75 161 LEU A N 1
ATOM 1121 C CA . LEU A 1 161 ? -3.313 -5.808 6.463 1.00 98.75 161 LEU A CA 1
ATOM 1122 C C . LEU A 1 161 ? -3.898 -7.098 7.043 1.00 98.75 161 LEU A C 1
ATOM 1124 O O . LEU A 1 161 ? -4.926 -7.062 7.722 1.00 98.75 161 LEU A O 1
ATOM 1128 N N . LEU A 1 162 ? -3.231 -8.232 6.821 1.00 98.69 162 LEU A N 1
ATOM 1129 C CA . LEU A 1 162 ? -3.647 -9.524 7.363 1.00 98.69 162 LEU A CA 1
ATOM 1130 C C . LEU A 1 162 ? -3.582 -9.544 8.899 1.00 98.69 162 LEU A C 1
ATOM 1132 O O . LEU A 1 162 ? -4.550 -9.941 9.551 1.00 98.69 162 LEU A O 1
ATOM 1136 N N . GLY A 1 163 ? -2.482 -9.055 9.482 1.00 98.50 163 GLY A N 1
ATOM 1137 C CA . GLY A 1 163 ? -2.332 -8.962 10.935 1.00 98.50 163 GLY A CA 1
ATOM 1138 C C . GLY A 1 163 ? -3.329 -7.984 11.561 1.00 98.50 163 GLY A C 1
ATOM 1139 O O . GLY A 1 163 ? -3.971 -8.304 12.559 1.00 98.50 163 GLY A O 1
ATOM 1140 N N . ALA A 1 164 ? -3.540 -6.821 10.940 1.00 98.50 164 ALA A N 1
ATOM 1141 C CA . ALA A 1 164 ? -4.505 -5.826 11.400 1.00 98.50 164 ALA A CA 1
ATOM 1142 C C . ALA A 1 164 ? -5.936 -6.381 11.373 1.00 98.50 164 ALA A C 1
ATOM 1144 O O . ALA A 1 164 ? -6.666 -6.262 12.356 1.00 98.50 164 ALA A O 1
ATOM 1145 N N . THR A 1 165 ? -6.293 -7.097 10.304 1.00 98.12 165 THR A N 1
ATOM 1146 C CA . THR A 1 165 ? -7.564 -7.825 10.175 1.00 98.12 165 THR A CA 1
ATOM 1147 C C . THR A 1 165 ? -7.749 -8.835 11.307 1.00 98.12 165 THR A C 1
ATOM 1149 O O . THR A 1 165 ? -8.791 -8.849 11.964 1.00 98.12 165 THR A O 1
ATOM 1152 N N . ALA A 1 166 ? -6.730 -9.652 11.593 1.00 97.94 166 ALA A N 1
ATOM 1153 C CA . ALA A 1 166 ? -6.780 -10.637 12.675 1.00 97.94 166 ALA A CA 1
ATOM 1154 C C . ALA A 1 166 ? -6.930 -9.986 14.062 1.00 97.94 166 ALA A C 1
ATOM 1156 O O . ALA A 1 166 ? -7.599 -10.529 14.945 1.00 97.94 166 ALA A O 1
ATOM 1157 N N . ARG A 1 167 ? -6.343 -8.799 14.249 1.00 97.88 167 ARG A N 1
ATOM 1158 C CA . ARG A 1 167 ? -6.432 -8.007 15.483 1.00 97.88 167 ARG A CA 1
ATOM 1159 C C . ARG A 1 167 ? -7.641 -7.072 15.527 1.00 97.88 167 ARG A C 1
ATOM 1161 O O . ARG A 1 167 ? -7.840 -6.428 16.553 1.00 97.88 167 ARG A O 1
ATOM 1168 N N . ARG A 1 168 ? -8.472 -7.038 14.477 1.00 97.44 168 ARG A N 1
ATOM 1169 C CA . ARG A 1 168 ? -9.627 -6.135 14.353 1.00 97.44 168 ARG A CA 1
ATOM 1170 C C . ARG A 1 168 ? -9.243 -4.654 14.459 1.00 97.44 168 ARG A C 1
ATOM 1172 O O . ARG A 1 168 ? -9.942 -3.864 15.092 1.00 97.44 168 ARG A O 1
ATOM 1179 N N . VAL A 1 169 ? -8.120 -4.290 13.848 1.00 98.12 169 VAL A N 1
ATOM 1180 C CA . VAL A 1 169 ? -7.645 -2.908 13.752 1.00 98.12 169 VAL A CA 1
ATOM 1181 C C . VAL A 1 169 ? -7.888 -2.418 12.323 1.00 98.12 169 VAL A C 1
ATOM 1183 O O . VAL A 1 169 ? -7.358 -3.023 11.390 1.00 98.12 169 VAL A O 1
ATOM 1186 N N . PRO A 1 170 ? -8.683 -1.354 12.113 1.00 97.88 170 PRO A N 1
ATOM 1187 C CA . PRO A 1 170 ? -8.881 -0.794 10.784 1.00 97.88 170 PRO A CA 1
ATOM 1188 C C . PRO A 1 170 ? -7.582 -0.190 10.239 1.00 97.88 170 PRO A C 1
ATOM 1190 O O . PRO A 1 170 ? -6.736 0.309 10.990 1.00 97.88 170 PRO A O 1
ATOM 1193 N N . VAL A 1 171 ? -7.443 -0.207 8.916 1.00 98.38 171 VAL A N 1
ATOM 1194 C CA . VAL A 1 171 ? -6.288 0.321 8.190 1.00 98.38 171 VAL A CA 1
ATOM 1195 C C . VAL A 1 171 ? -6.751 1.296 7.117 1.00 98.38 171 VAL A C 1
ATOM 1197 O O . VAL A 1 171 ? -7.502 0.936 6.216 1.00 98.38 171 VAL A O 1
ATOM 1200 N N . LEU A 1 172 ? -6.267 2.530 7.190 1.00 97.44 172 LEU A N 1
ATOM 1201 C CA . LEU A 1 172 ? -6.393 3.519 6.130 1.00 97.44 172 LEU A CA 1
ATOM 1202 C C . LEU A 1 172 ? -5.260 3.287 5.120 1.00 97.44 172 LEU A C 1
ATOM 1204 O O . LEU A 1 172 ? -4.097 3.574 5.416 1.00 97.44 172 LEU A O 1
ATOM 1208 N N . ILE A 1 173 ? -5.589 2.716 3.962 1.00 96.69 173 ILE A N 1
ATOM 1209 C CA . ILE A 1 173 ? -4.635 2.419 2.888 1.00 96.69 173 ILE A CA 1
ATOM 1210 C C . ILE A 1 173 ? -4.480 3.631 1.969 1.00 96.69 173 ILE A C 1
ATOM 1212 O O . ILE A 1 173 ? -5.473 4.233 1.575 1.00 96.69 173 ILE A O 1
ATOM 1216 N N . ASP A 1 174 ? -3.244 3.987 1.620 1.00 94.12 174 ASP A N 1
ATOM 1217 C CA . ASP A 1 174 ? -2.952 5.105 0.717 1.00 94.12 174 ASP A CA 1
ATOM 1218 C C . ASP A 1 174 ? -2.138 4.658 -0.502 1.00 94.12 174 ASP A C 1
ATOM 1220 O O . ASP A 1 174 ? -1.202 3.852 -0.410 1.00 94.12 174 ASP A O 1
ATOM 1224 N N . GLY A 1 175 ? -2.486 5.240 -1.646 1.00 93.88 175 GLY A N 1
ATOM 1225 C CA . GLY A 1 175 ? -1.781 5.092 -2.909 1.00 93.88 175 GLY A CA 1
ATOM 1226 C C . GLY A 1 175 ? -1.778 3.680 -3.518 1.00 93.88 175 GLY A C 1
ATOM 1227 O O . GLY A 1 175 ? -2.407 2.746 -3.009 1.00 93.88 175 GLY A O 1
ATOM 1228 N N . PRO A 1 176 ? -1.044 3.506 -4.635 1.00 95.00 176 PRO A N 1
ATOM 1229 C CA . PRO A 1 176 ? -1.036 2.264 -5.410 1.00 95.00 176 PRO A CA 1
ATOM 1230 C C . PRO A 1 176 ? -0.571 1.035 -4.622 1.00 95.00 176 PRO A C 1
ATOM 1232 O O . PRO A 1 176 ? -1.156 -0.037 -4.747 1.00 95.00 176 PRO A O 1
ATOM 1235 N N . VAL A 1 177 ? 0.457 1.177 -3.780 1.00 95.94 177 VAL A N 1
ATOM 1236 C CA . VAL A 1 177 ? 0.990 0.052 -2.992 1.00 95.94 177 VAL A CA 1
ATOM 1237 C C . VAL A 1 177 ? -0.014 -0.416 -1.939 1.00 95.94 177 VAL A C 1
ATOM 1239 O O . VAL A 1 177 ? -0.197 -1.621 -1.772 1.00 95.94 177 VAL A O 1
ATOM 1242 N N . GLY A 1 178 ? -0.697 0.516 -1.264 1.00 96.81 178 GLY A N 1
ATOM 1243 C CA . GLY A 1 178 ? -1.706 0.187 -0.258 1.00 96.81 178 GLY A CA 1
ATOM 1244 C C . GLY A 1 178 ? -2.860 -0.619 -0.851 1.00 96.81 178 GLY A C 1
ATOM 1245 O O . GLY A 1 178 ? -3.225 -1.663 -0.311 1.00 96.81 178 GLY A O 1
ATOM 1246 N N . VAL A 1 179 ? -3.386 -0.195 -2.005 1.00 97.38 179 VAL A N 1
ATOM 1247 C CA . VAL A 1 179 ? -4.464 -0.938 -2.675 1.00 97.38 179 VAL A CA 1
ATOM 1248 C C . VAL A 1 179 ? -4.000 -2.248 -3.312 1.00 97.38 179 VAL A C 1
ATOM 1250 O O . VAL A 1 179 ? -4.756 -3.216 -3.299 1.00 97.38 179 VAL A O 1
ATOM 1253 N N . ALA A 1 180 ? -2.761 -2.331 -3.809 1.00 97.88 180 ALA A N 1
ATOM 1254 C CA . ALA A 1 180 ? -2.198 -3.584 -4.312 1.00 97.88 180 ALA A CA 1
ATOM 1255 C C . ALA A 1 180 ? -2.072 -4.617 -3.182 1.00 97.88 180 ALA A C 1
ATOM 1257 O O . ALA A 1 180 ? -2.484 -5.764 -3.344 1.00 97.88 180 ALA A O 1
ATOM 1258 N N . ALA A 1 181 ? -1.595 -4.197 -2.007 1.00 98.19 181 ALA A N 1
ATOM 1259 C CA . ALA A 1 181 ? -1.607 -5.031 -0.809 1.00 98.19 181 ALA A CA 1
ATOM 1260 C C . ALA A 1 181 ? -3.039 -5.405 -0.385 1.00 98.19 181 ALA A C 1
ATOM 1262 O O . ALA A 1 181 ? -3.287 -6.539 0.024 1.00 98.19 181 ALA A O 1
ATOM 1263 N N . GLY A 1 182 ? -4.000 -4.487 -0.528 1.00 98.06 182 GLY A N 1
ATOM 1264 C CA . GLY A 1 182 ? -5.428 -4.748 -0.326 1.00 98.06 182 GLY A CA 1
ATOM 1265 C C . GLY A 1 182 ? -5.946 -5.895 -1.198 1.00 98.06 182 GLY A C 1
ATOM 1266 O O . GLY A 1 182 ? -6.541 -6.838 -0.681 1.00 98.06 182 GLY A O 1
ATOM 1267 N N . MET A 1 183 ? -5.644 -5.866 -2.496 1.00 97.75 183 MET A N 1
ATOM 1268 C CA . MET A 1 183 ? -6.004 -6.919 -3.453 1.00 97.75 183 MET A CA 1
ATOM 1269 C C . MET A 1 183 ? -5.404 -8.277 -3.078 1.00 97.75 183 MET A C 1
ATOM 1271 O O . MET A 1 183 ? -6.127 -9.266 -2.979 1.00 97.75 183 MET A O 1
ATOM 1275 N N . VAL A 1 184 ? -4.103 -8.319 -2.779 1.00 98.19 184 VAL A N 1
ATOM 1276 C CA . VAL A 1 184 ? -3.428 -9.567 -2.390 1.00 98.19 184 VAL A CA 1
ATOM 1277 C C . VAL A 1 184 ? -3.947 -10.087 -1.045 1.00 98.19 184 VAL A C 1
ATOM 1279 O O . VAL A 1 184 ? -4.180 -11.284 -0.886 1.00 98.19 184 VAL A O 1
ATOM 1282 N N . SER A 1 185 ? -4.169 -9.206 -0.065 1.00 98.06 185 SER A N 1
ATOM 1283 C CA . SER A 1 185 ? -4.701 -9.602 1.244 1.00 98.06 185 SER A CA 1
ATOM 1284 C C . SER A 1 185 ? -6.128 -10.140 1.149 1.00 98.06 185 SER A C 1
ATOM 1286 O O . SER A 1 185 ? -6.439 -11.102 1.844 1.00 98.06 185 SER A O 1
ATOM 1288 N N . ARG A 1 186 ? -6.971 -9.599 0.256 1.00 96.62 186 ARG A N 1
ATOM 1289 C CA . ARG A 1 186 ? -8.295 -10.155 -0.064 1.00 96.62 186 ARG A CA 1
ATOM 1290 C C . ARG A 1 186 ? -8.174 -11.574 -0.616 1.00 96.62 186 ARG A C 1
ATOM 1292 O O . ARG A 1 186 ? -8.936 -12.442 -0.201 1.00 96.62 186 ARG A O 1
ATOM 1299 N N . ASP A 1 187 ? -7.233 -11.811 -1.522 1.00 96.06 187 ASP A N 1
ATOM 1300 C CA . ASP A 1 187 ? -7.057 -13.126 -2.145 1.00 96.06 187 ASP A CA 1
ATOM 1301 C C . ASP A 1 187 ? -6.519 -14.164 -1.141 1.00 96.06 187 ASP A C 1
ATOM 1303 O O . ASP A 1 187 ? -6.898 -15.332 -1.194 1.00 96.06 187 ASP A O 1
ATOM 1307 N N . LEU A 1 188 ? -5.702 -13.737 -0.170 1.00 96.69 188 LEU A N 1
ATOM 1308 C CA . LEU A 1 188 ? -5.227 -14.584 0.934 1.00 96.69 188 LEU A CA 1
ATOM 1309 C C . LEU A 1 188 ? -6.281 -14.799 2.031 1.00 96.69 188 LEU A C 1
ATOM 1311 O O . LEU A 1 188 ? -6.378 -15.884 2.602 1.00 96.69 188 LEU A O 1
ATOM 1315 N N . ALA A 1 189 ? -7.044 -13.760 2.364 1.00 96.06 189 ALA A N 1
ATOM 1316 C CA . ALA A 1 189 ? -8.066 -13.765 3.399 1.00 96.06 189 ALA A CA 1
ATOM 1317 C C . ALA A 1 189 ? -9.176 -12.765 3.045 1.00 96.06 189 ALA A C 1
ATOM 1319 O O . ALA A 1 189 ? -9.103 -11.584 3.383 1.00 96.06 189 ALA A O 1
ATOM 1320 N N . GLY A 1 190 ? -10.260 -13.250 2.429 1.00 92.56 190 GLY A N 1
ATOM 1321 C CA . GLY A 1 190 ? -11.325 -12.403 1.866 1.00 92.56 190 GLY A CA 1
ATOM 1322 C C . GLY A 1 190 ? -11.914 -11.351 2.813 1.00 92.56 190 GLY A C 1
ATOM 1323 O O . GLY A 1 190 ? -12.357 -10.296 2.357 1.00 92.56 190 GLY A O 1
ATOM 1324 N N . GLN A 1 191 ? -11.883 -11.592 4.126 1.00 93.81 191 GLN A N 1
ATOM 1325 C CA . GLN A 1 191 ? -12.383 -10.652 5.132 1.00 93.81 191 GLN A CA 1
ATOM 1326 C C . GLN A 1 191 ? -11.503 -9.406 5.321 1.00 93.81 191 GLN A C 1
ATOM 1328 O O . GLN A 1 191 ? -11.983 -8.417 5.872 1.00 93.81 191 GLN A O 1
ATOM 1333 N N . ALA A 1 192 ? -10.253 -9.413 4.843 1.00 96.12 192 ALA A N 1
ATOM 1334 C CA . ALA A 1 192 ? -9.313 -8.306 5.020 1.00 96.12 192 ALA A CA 1
ATOM 1335 C C . ALA A 1 192 ? -9.822 -6.982 4.432 1.00 96.12 192 ALA A C 1
ATOM 1337 O O . ALA A 1 192 ? -9.624 -5.919 5.021 1.00 96.12 192 ALA A O 1
ATOM 1338 N N . ARG A 1 193 ? -10.576 -7.043 3.326 1.00 95.44 193 ARG A N 1
ATOM 1339 C CA . ARG A 1 193 ? -11.152 -5.849 2.685 1.00 95.44 193 ARG A CA 1
ATOM 1340 C C . ARG A 1 193 ? -12.073 -5.047 3.611 1.00 95.44 193 ARG A C 1
ATOM 1342 O O . ARG A 1 193 ? -12.116 -3.831 3.505 1.00 95.44 193 ARG A O 1
ATOM 1349 N N . HIS A 1 194 ? -12.762 -5.701 4.552 1.00 96.81 194 HIS A N 1
ATOM 1350 C CA . HIS A 1 194 ? -13.680 -5.033 5.485 1.00 96.81 194 HIS A CA 1
ATOM 1351 C C . HIS A 1 194 ? -12.968 -4.233 6.581 1.00 96.81 194 HIS A C 1
ATOM 1353 O O . HIS A 1 194 ? -13.605 -3.447 7.275 1.00 96.81 194 HIS A O 1
ATOM 1359 N N . TRP A 1 195 ? -11.658 -4.428 6.734 1.00 97.75 195 TRP A N 1
ATOM 1360 C CA . TRP A 1 195 ? -10.816 -3.673 7.660 1.00 97.75 195 TRP A CA 1
ATOM 1361 C C . TRP A 1 195 ? -10.041 -2.558 6.963 1.00 97.75 195 TRP A C 1
ATOM 1363 O O . TRP A 1 195 ? -9.271 -1.860 7.614 1.00 97.75 195 TRP A O 1
ATOM 1373 N N . CYS A 1 196 ? -10.237 -2.378 5.657 1.00 97.94 196 CYS A N 1
ATOM 1374 C CA . CYS A 1 196 ? -9.565 -1.354 4.876 1.00 97.94 196 CYS A CA 1
ATOM 1375 C C . CYS A 1 196 ? -10.480 -0.141 4.672 1.00 97.94 196 CYS A C 1
ATOM 1377 O O . CYS A 1 196 ? -11.674 -0.274 4.418 1.00 97.94 196 CYS A O 1
ATOM 1379 N N . LEU A 1 197 ? -9.896 1.049 4.743 1.00 97.12 197 LEU A N 1
ATOM 1380 C CA . LEU A 1 197 ? -10.510 2.326 4.396 1.00 97.12 197 LEU A CA 1
ATOM 1381 C C . LEU A 1 197 ? -9.621 3.016 3.366 1.00 97.12 197 LEU A C 1
ATOM 1383 O O . LEU A 1 197 ? -8.398 2.932 3.461 1.00 97.12 197 LEU A O 1
ATOM 1387 N N . LEU A 1 198 ? -10.219 3.736 2.422 1.00 96.56 198 LEU A N 1
ATOM 1388 C CA . LEU A 1 198 ? -9.490 4.513 1.421 1.00 96.56 198 LEU A CA 1
ATOM 1389 C C . LEU A 1 198 ? -9.782 6.004 1.647 1.00 96.56 198 LEU A C 1
ATOM 1391 O O . LEU A 1 198 ? -10.950 6.384 1.595 1.00 96.56 198 LEU A O 1
ATOM 1395 N N . PRO A 1 199 ? -8.783 6.864 1.911 1.00 95.19 199 PRO A N 1
ATOM 1396 C CA . PRO A 1 199 ? -9.029 8.286 2.129 1.00 95.19 199 PRO A CA 1
ATOM 1397 C C . PRO A 1 199 ? -9.482 8.978 0.840 1.00 95.19 199 PRO A C 1
ATOM 1399 O O . PRO A 1 199 ? -10.483 9.679 0.845 1.00 95.19 199 PRO A O 1
ATOM 1402 N N . ASP A 1 200 ? -8.762 8.752 -0.255 1.00 94.56 200 ASP A N 1
ATOM 1403 C CA . ASP A 1 200 ? -8.953 9.375 -1.563 1.00 94.56 200 ASP A CA 1
ATOM 1404 C C . ASP A 1 200 ? -8.257 8.492 -2.609 1.00 94.56 200 ASP A C 1
ATOM 1406 O O . ASP A 1 200 ? -7.279 7.814 -2.283 1.00 94.56 200 ASP A O 1
ATOM 1410 N N . HIS A 1 201 ? -8.716 8.496 -3.860 1.00 92.50 201 HIS A N 1
ATOM 1411 C CA . HIS A 1 201 ? -8.039 7.750 -4.928 1.00 92.50 201 HIS A CA 1
ATOM 1412 C C . HIS A 1 201 ? -6.984 8.576 -5.693 1.00 92.50 201 HIS A C 1
ATOM 1414 O O . HIS A 1 201 ? -6.332 8.059 -6.594 1.00 92.50 201 HIS A O 1
ATOM 1420 N N . GLY A 1 202 ? -6.831 9.866 -5.398 1.00 87.62 202 GLY A N 1
ATOM 1421 C CA . GLY A 1 202 ? -5.806 10.773 -5.924 1.00 87.62 202 GLY A CA 1
ATOM 1422 C C . GLY A 1 202 ? -5.870 11.010 -7.433 1.00 87.62 202 GLY A C 1
ATOM 1423 O O . GLY A 1 202 ? -4.892 11.431 -8.028 1.00 87.62 202 GLY A O 1
ATOM 1424 N N . GLY A 1 203 ? -6.981 10.667 -8.089 1.00 89.06 203 GLY A N 1
ATOM 1425 C CA . GLY A 1 203 ? -7.032 10.562 -9.555 1.00 89.06 203 GLY A CA 1
ATOM 1426 C C . GLY A 1 203 ? -6.181 9.427 -10.158 1.00 89.06 203 GLY A C 1
ATOM 1427 O O . GLY A 1 203 ? -6.118 9.311 -11.380 1.00 89.06 203 GLY A O 1
ATOM 1428 N N . GLN A 1 204 ? -5.568 8.567 -9.336 1.00 91.94 204 GLN A N 1
ATOM 1429 C CA . GLN A 1 204 ? -4.723 7.460 -9.783 1.00 91.94 204 GLN A CA 1
ATOM 1430 C C . GLN A 1 204 ? -5.581 6.314 -10.355 1.00 91.94 204 GLN A C 1
ATOM 1432 O O . GLN A 1 204 ? -6.396 5.741 -9.622 1.00 91.94 204 GLN A O 1
ATOM 1437 N N . PRO A 1 205 ? -5.398 5.920 -11.634 1.00 94.25 205 PRO A N 1
ATOM 1438 C CA . PRO A 1 205 ? -6.241 4.914 -12.287 1.00 94.25 205 PRO A CA 1
ATOM 1439 C C . PRO A 1 205 ? -6.251 3.563 -11.564 1.00 94.25 205 PRO A C 1
ATOM 1441 O O . PRO A 1 205 ? -7.316 2.999 -11.315 1.00 94.25 205 PRO A O 1
ATOM 1444 N N . GLY A 1 206 ? -5.075 3.076 -11.154 1.00 95.38 206 GLY A N 1
ATOM 1445 C CA . GLY A 1 206 ? -4.949 1.812 -10.427 1.00 95.38 206 GLY A CA 1
ATOM 1446 C C . GLY A 1 206 ? -5.614 1.838 -9.051 1.00 95.38 206 GLY A C 1
ATOM 1447 O O . GLY A 1 206 ? -6.217 0.847 -8.651 1.00 95.38 206 GLY A O 1
ATOM 1448 N N . VAL A 1 207 ? -5.568 2.976 -8.350 1.00 96.06 207 VAL A N 1
ATOM 1449 C CA . VAL A 1 207 ? -6.219 3.128 -7.038 1.00 96.06 207 VAL A CA 1
ATOM 1450 C C . VAL A 1 207 ? -7.731 3.079 -7.180 1.00 96.06 207 VAL A C 1
ATOM 145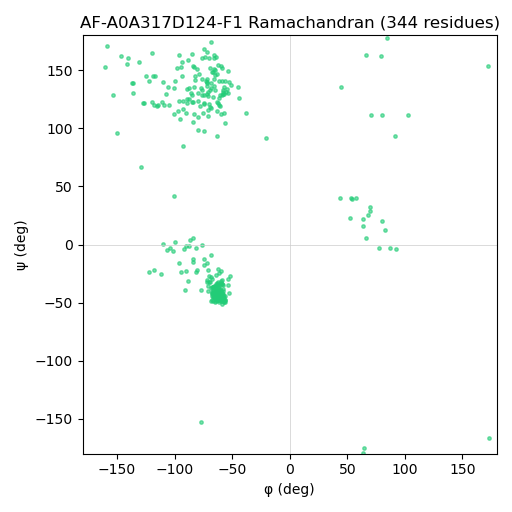2 O O . VAL A 1 207 ? -8.383 2.358 -6.432 1.00 96.06 207 VAL A O 1
ATOM 1455 N N . ARG A 1 208 ? -8.281 3.771 -8.182 1.00 95.94 208 ARG A N 1
ATOM 1456 C CA . ARG A 1 208 ? -9.715 3.734 -8.480 1.00 95.94 208 ARG A CA 1
ATOM 1457 C C . ARG A 1 208 ? -10.188 2.330 -8.858 1.00 95.94 208 ARG A C 1
ATOM 1459 O O . ARG A 1 208 ? -11.138 1.841 -8.262 1.00 95.94 208 ARG A O 1
ATOM 1466 N N . LEU A 1 209 ? -9.489 1.663 -9.780 1.00 97.06 209 LEU A N 1
ATOM 1467 C CA . LEU A 1 209 ? -9.813 0.289 -10.171 1.00 97.06 209 LEU A CA 1
ATOM 1468 C C . LEU A 1 209 ? -9.823 -0.649 -8.956 1.00 97.06 209 LEU A C 1
ATOM 1470 O O . LEU A 1 209 ? -10.748 -1.435 -8.772 1.00 97.06 209 LEU A O 1
ATOM 1474 N N . ALA A 1 210 ? -8.786 -0.574 -8.122 1.00 97.25 210 ALA A N 1
ATOM 1475 C CA . ALA A 1 210 ? -8.679 -1.428 -6.950 1.00 97.25 210 ALA A CA 1
ATOM 1476 C C . ALA A 1 210 ? -9.757 -1.115 -5.905 1.00 97.25 210 ALA A C 1
ATOM 1478 O O . ALA A 1 210 ? -10.272 -2.036 -5.279 1.00 97.25 210 ALA A O 1
ATOM 1479 N N . ALA A 1 211 ? -10.121 0.159 -5.733 1.00 96.94 211 ALA A N 1
ATOM 1480 C CA . ALA A 1 211 ? -11.205 0.571 -4.850 1.00 96.94 211 ALA A CA 1
ATOM 1481 C C . ALA A 1 211 ? -12.534 -0.077 -5.265 1.00 96.94 211 ALA A C 1
ATOM 1483 O O . ALA A 1 211 ? -13.186 -0.701 -4.428 1.00 96.94 211 ALA A O 1
ATOM 1484 N N . ASP A 1 212 ? -12.866 -0.033 -6.559 1.00 96.31 212 ASP A N 1
ATOM 1485 C CA . ASP A 1 212 ? -14.070 -0.665 -7.109 1.00 96.31 212 ASP A CA 1
ATOM 1486 C C . ASP A 1 212 ? -14.068 -2.181 -6.846 1.00 96.31 212 ASP A C 1
ATOM 1488 O O . ASP A 1 212 ? -15.046 -2.751 -6.363 1.00 96.31 212 ASP A O 1
ATOM 1492 N N . VAL A 1 213 ? -12.931 -2.839 -7.088 1.00 96.25 213 VAL A N 1
ATOM 1493 C CA . VAL A 1 213 ? -12.783 -4.292 -6.921 1.00 96.25 213 VAL A CA 1
ATOM 1494 C C . VAL A 1 213 ? -12.773 -4.730 -5.445 1.00 96.25 213 VAL A C 1
ATOM 1496 O O . VAL A 1 213 ? -13.214 -5.837 -5.117 1.00 96.25 213 VAL A O 1
ATOM 1499 N N . LEU A 1 214 ? -12.284 -3.884 -4.537 1.00 97.19 214 LEU A N 1
ATOM 1500 C CA . LEU A 1 214 ? -12.307 -4.121 -3.090 1.00 97.19 214 LEU A CA 1
ATOM 1501 C C . LEU A 1 214 ? -13.643 -3.718 -2.446 1.00 97.19 214 LEU A C 1
ATOM 1503 O O . LEU A 1 214 ? -13.890 -4.091 -1.297 1.00 97.19 214 LEU A O 1
ATOM 1507 N N . GLY A 1 215 ? -14.505 -2.994 -3.168 1.00 96.44 215 GLY A N 1
ATOM 1508 C CA . GLY A 1 215 ? -15.735 -2.411 -2.634 1.00 96.44 215 GLY A CA 1
ATOM 1509 C C . GLY A 1 215 ? -15.477 -1.257 -1.660 1.00 96.44 215 GLY A C 1
ATOM 1510 O O . GLY A 1 215 ? -16.256 -1.052 -0.731 1.00 96.44 215 GLY A O 1
ATOM 1511 N N . LEU A 1 216 ? -14.367 -0.533 -1.829 1.00 96.62 216 LEU A N 1
ATOM 1512 C CA . LEU A 1 216 ? -13.996 0.604 -0.992 1.00 96.62 216 LEU A CA 1
ATOM 1513 C C . LEU A 1 216 ? -14.513 1.895 -1.616 1.00 96.62 216 LEU A C 1
ATOM 1515 O O . LEU A 1 216 ? -14.067 2.303 -2.683 1.00 96.62 216 LEU A O 1
ATOM 1519 N N . THR A 1 217 ? -15.419 2.572 -0.917 1.00 95.50 217 THR A N 1
ATOM 1520 C CA . THR A 1 217 ? -15.785 3.949 -1.263 1.00 95.50 217 THR A CA 1
ATOM 1521 C C . THR A 1 217 ? -14.766 4.898 -0.625 1.00 95.50 217 THR A C 1
ATOM 1523 O O . THR A 1 217 ? -14.589 4.830 0.596 1.00 95.50 217 THR A O 1
ATOM 1526 N N . PRO A 1 218 ? -14.077 5.754 -1.404 1.00 95.06 218 PRO A N 1
ATOM 1527 C CA . PRO A 1 218 ? -13.188 6.764 -0.844 1.00 95.06 218 PRO A CA 1
ATOM 1528 C C . PRO A 1 218 ? -13.922 7.666 0.153 1.00 95.06 218 PRO A C 1
ATOM 1530 O O . PRO A 1 218 ? -15.069 8.048 -0.079 1.00 95.06 218 PRO A O 1
ATOM 1533 N N . LEU A 1 219 ? -13.257 8.034 1.248 1.00 93.94 219 LEU A N 1
ATOM 1534 C CA . LEU A 1 219 ? -13.816 8.958 2.238 1.00 93.94 219 LEU A CA 1
ATOM 1535 C C . LEU A 1 219 ? -13.974 10.377 1.669 1.00 93.94 219 LEU A C 1
ATOM 1537 O O . LEU A 1 219 ? -14.852 11.116 2.113 1.00 93.94 219 LEU A O 1
ATOM 1541 N N . LEU A 1 220 ? -13.113 10.758 0.722 1.00 92.75 220 LEU A N 1
ATOM 1542 C CA . LEU A 1 220 ? -13.007 12.086 0.124 1.00 92.75 220 LEU A CA 1
ATOM 1543 C C . LEU A 1 220 ? -12.733 12.003 -1.396 1.00 92.75 220 LEU A C 1
ATOM 1545 O O . LEU A 1 220 ? -12.259 10.982 -1.893 1.00 92.75 220 LEU A O 1
ATOM 1549 N N . ASP A 1 221 ? -13.008 13.102 -2.116 1.00 90.75 221 ASP A N 1
ATOM 1550 C CA . ASP A 1 221 ? -12.616 13.343 -3.525 1.00 90.75 221 ASP A CA 1
ATOM 1551 C C . ASP A 1 221 ? -11.932 14.723 -3.652 1.00 90.75 221 ASP A C 1
ATOM 1553 O O . ASP A 1 221 ? -12.474 15.683 -4.199 1.00 90.75 221 ASP A O 1
ATOM 1557 N N . LEU A 1 222 ? -10.751 14.848 -3.048 1.00 86.75 222 LEU A N 1
ATOM 1558 C CA . LEU A 1 222 ? -9.865 16.014 -3.069 1.00 86.75 222 LEU A CA 1
ATOM 1559 C C . LEU A 1 222 ? -8.859 15.985 -4.227 1.00 86.75 222 LEU A C 1
ATOM 1561 O O . LEU A 1 222 ? -8.342 17.039 -4.597 1.00 86.75 222 LEU A O 1
ATOM 1565 N N . ARG A 1 223 ? -8.548 14.801 -4.778 1.00 84.94 223 ARG A N 1
ATOM 1566 C CA . ARG A 1 223 ? -7.644 14.618 -5.937 1.00 84.94 223 ARG A CA 1
ATOM 1567 C C . ARG A 1 223 ? -6.264 15.258 -5.763 1.00 84.94 223 ARG A C 1
ATOM 1569 O O . ARG A 1 223 ? -5.716 15.841 -6.695 1.00 84.94 223 ARG A O 1
ATOM 1576 N N . LEU A 1 224 ? -5.709 15.162 -4.555 1.00 77.25 224 LEU A N 1
ATOM 1577 C CA . LEU A 1 224 ? -4.459 15.844 -4.204 1.00 77.25 224 LEU A CA 1
ATOM 1578 C C . LEU A 1 224 ? -3.197 15.111 -4.677 1.00 77.25 224 LEU A C 1
ATOM 1580 O O . LEU A 1 224 ? -2.148 15.742 -4.753 1.00 77.25 224 LEU A O 1
ATOM 1584 N N . ASP A 1 225 ? -3.290 13.801 -4.935 1.00 82.94 225 ASP A N 1
ATOM 1585 C CA . ASP A 1 225 ? -2.177 12.925 -5.350 1.00 82.94 225 ASP A CA 1
ATOM 1586 C C . ASP A 1 225 ? -0.868 13.157 -4.563 1.00 82.94 225 ASP A C 1
ATOM 1588 O O . ASP A 1 225 ? 0.231 13.175 -5.112 1.00 82.94 225 ASP A O 1
ATOM 1592 N N . LEU A 1 226 ? -0.975 13.381 -3.245 1.00 81.06 226 LEU A N 1
ATOM 1593 C CA . LEU A 1 226 ? 0.186 13.731 -2.413 1.00 81.06 226 LEU A CA 1
ATOM 1594 C C . LEU A 1 226 ? 1.149 12.551 -2.214 1.00 81.06 226 LEU A C 1
ATOM 1596 O O . LEU A 1 226 ? 2.319 12.761 -1.891 1.00 81.06 226 LEU A O 1
ATOM 1600 N N . GLY A 1 227 ? 0.644 11.326 -2.387 1.00 80.75 227 GLY A N 1
ATOM 1601 C CA . GLY A 1 227 ? 1.388 10.080 -2.240 1.00 80.75 227 GLY A CA 1
ATOM 1602 C C . GLY A 1 227 ? 1.913 9.816 -0.824 1.00 80.75 227 GLY A C 1
ATOM 1603 O O . GLY A 1 227 ? 1.709 10.585 0.114 1.00 80.75 227 GLY A O 1
ATOM 1604 N N . GLU A 1 228 ? 2.606 8.684 -0.672 1.00 85.88 228 GLU A N 1
ATOM 1605 C CA . GLU A 1 228 ? 3.413 8.320 0.509 1.00 85.88 228 GLU A CA 1
ATOM 1606 C C . GLU A 1 228 ? 2.704 8.406 1.882 1.00 85.88 228 GLU A C 1
ATOM 1608 O O . GLU A 1 228 ? 3.366 8.511 2.915 1.00 85.88 228 GLU A O 1
ATOM 1613 N N . GLY A 1 229 ? 1.370 8.344 1.928 1.00 89.12 229 GLY A N 1
ATOM 1614 C CA . GLY A 1 229 ? 0.594 8.428 3.171 1.00 89.12 229 GLY A CA 1
ATOM 1615 C C . GLY A 1 229 ? 0.152 9.843 3.535 1.00 89.12 229 GLY A C 1
ATOM 1616 O O . GLY A 1 229 ? -0.553 10.023 4.528 1.00 89.12 229 GLY A O 1
ATOM 1617 N N . ALA A 1 230 ? 0.553 10.864 2.773 1.00 92.19 230 ALA A N 1
ATOM 1618 C CA . ALA A 1 230 ? 0.210 12.251 3.067 1.00 92.19 230 ALA A CA 1
ATOM 1619 C C . ALA A 1 230 ? -1.300 12.509 2.955 1.00 92.19 230 ALA A C 1
ATOM 1621 O O . ALA A 1 230 ? -1.851 13.221 3.794 1.00 92.19 230 ALA A O 1
ATOM 1622 N N . THR A 1 231 ? -1.979 11.892 1.982 1.00 92.31 231 THR A N 1
ATOM 1623 C CA . THR A 1 231 ? -3.438 11.996 1.829 1.00 92.31 231 THR A CA 1
ATOM 1624 C C . THR A 1 231 ? -4.155 11.338 3.007 1.00 92.31 231 THR A C 1
ATOM 1626 O O . THR A 1 231 ? -5.063 11.928 3.601 1.00 92.31 231 THR A O 1
ATOM 1629 N N . ALA A 1 232 ? -3.705 10.146 3.410 1.00 94.06 232 ALA A N 1
ATOM 1630 C CA . ALA A 1 232 ? -4.239 9.471 4.588 1.00 94.06 232 ALA A CA 1
ATOM 1631 C C . ALA A 1 232 ? -4.052 10.301 5.867 1.00 94.06 232 ALA A C 1
ATOM 1633 O O . ALA A 1 232 ? -5.009 10.492 6.617 1.00 94.06 232 ALA A O 1
ATOM 1634 N N . LEU A 1 233 ? -2.854 10.852 6.094 1.00 94.88 233 LEU A N 1
ATOM 1635 C CA . LEU A 1 233 ? -2.572 11.707 7.251 1.00 94.88 233 LEU A CA 1
ATOM 1636 C C . LEU A 1 233 ? -3.441 12.969 7.254 1.00 94.88 233 LEU A C 1
ATOM 1638 O O . LEU A 1 233 ? -4.049 13.276 8.275 1.00 94.88 233 LEU A O 1
ATOM 1642 N N . ALA A 1 234 ? -3.571 13.652 6.114 1.00 92.12 234 ALA A N 1
ATOM 1643 C CA . ALA A 1 234 ? -4.406 14.848 5.983 1.00 92.12 234 ALA A CA 1
ATOM 1644 C C . ALA A 1 234 ? -5.899 14.583 6.265 1.00 92.12 234 ALA A C 1
ATOM 1646 O O . ALA A 1 234 ? -6.621 15.490 6.674 1.00 92.12 234 ALA A O 1
ATOM 1647 N N . THR A 1 235 ? -6.355 13.339 6.094 1.00 92.81 235 THR A N 1
ATOM 1648 C CA . THR A 1 235 ? -7.744 12.923 6.348 1.00 92.81 235 THR A CA 1
ATOM 1649 C C . THR A 1 235 ? -8.021 12.656 7.835 1.00 92.81 235 THR A C 1
ATOM 1651 O O . THR A 1 235 ? -9.163 12.766 8.290 1.00 92.81 235 THR A O 1
ATOM 1654 N N . LEU A 1 236 ? -6.993 12.337 8.634 1.00 94.75 236 LEU A N 1
ATOM 1655 C CA . LEU A 1 236 ? -7.164 11.935 10.036 1.00 94.75 236 LEU A CA 1
ATOM 1656 C C . LEU A 1 236 ? -7.854 12.981 10.926 1.00 94.75 236 LEU A C 1
ATOM 1658 O O . LEU A 1 236 ? -8.710 12.576 11.719 1.00 94.75 236 LEU A O 1
ATOM 1662 N N . PRO A 1 237 ? -7.537 14.292 10.854 1.00 94.31 237 PRO A N 1
ATOM 1663 C CA . PRO A 1 237 ? -8.214 15.287 11.683 1.00 94.31 237 PRO A CA 1
ATOM 1664 C C . PRO A 1 237 ? -9.725 15.312 11.441 1.00 94.31 237 PRO A C 1
ATOM 1666 O O . PRO A 1 237 ? -10.494 15.309 12.400 1.00 94.31 237 PRO A O 1
ATOM 1669 N N . LEU A 1 238 ? -10.148 15.250 10.173 1.00 93.50 238 LEU A N 1
ATOM 1670 C CA . LEU A 1 238 ? -11.561 15.209 9.805 1.00 93.50 238 LEU A CA 1
ATOM 1671 C C . LEU A 1 238 ? -12.237 13.949 10.354 1.00 93.50 238 LEU A C 1
ATOM 1673 O O . LEU A 1 238 ? -13.279 14.048 11.001 1.00 93.50 238 LEU A O 1
ATOM 1677 N N . LEU A 1 239 ? -11.620 12.780 10.160 1.00 93.31 239 LEU A N 1
ATOM 1678 C CA . LEU A 1 239 ? -12.150 11.514 10.668 1.00 93.31 239 LEU A CA 1
ATOM 1679 C C . LEU A 1 239 ? -12.328 11.549 12.193 1.00 93.31 239 LEU A C 1
ATOM 1681 O O . LEU A 1 239 ? -13.368 11.143 12.708 1.00 93.31 239 LEU A O 1
ATOM 1685 N N . ARG A 1 240 ? -11.349 12.090 12.928 1.00 93.50 240 ARG A N 1
ATOM 1686 C CA . ARG A 1 240 ? -11.438 12.245 14.388 1.00 93.50 240 ARG A CA 1
ATOM 1687 C C . ARG A 1 240 ? -12.565 13.181 14.806 1.00 93.50 240 ARG A C 1
ATOM 1689 O O . ARG A 1 240 ? -13.288 12.858 15.745 1.00 93.50 240 ARG A O 1
ATOM 1696 N N . SER A 1 241 ? -12.729 14.313 14.123 1.00 93.88 241 SER A N 1
ATOM 1697 C CA . SER A 1 241 ? -13.833 15.239 14.387 1.00 93.88 241 SER A CA 1
ATOM 1698 C C . SER A 1 241 ? -15.191 14.576 14.164 1.00 93.88 241 SER A C 1
ATOM 1700 O O . SER A 1 241 ? -16.065 14.693 15.021 1.00 93.88 241 SER A O 1
ATOM 1702 N N . VAL A 1 242 ? -15.357 13.834 13.065 1.00 92.56 242 VAL A N 1
ATOM 1703 C CA . VAL A 1 242 ? -16.602 13.113 12.760 1.00 92.56 242 VAL A CA 1
ATOM 1704 C C . VAL A 1 242 ? -16.896 12.048 13.816 1.00 92.56 242 VAL A C 1
ATOM 1706 O O . VAL A 1 242 ? -18.015 11.992 14.316 1.00 92.56 242 VAL A O 1
ATOM 1709 N N . LEU A 1 243 ? -15.903 11.251 14.219 1.00 92.31 243 LEU A N 1
ATOM 1710 C CA . LEU A 1 243 ? -16.079 10.225 15.253 1.00 92.31 243 LEU A CA 1
ATOM 1711 C C . LEU A 1 243 ? -16.423 10.824 16.624 1.00 92.31 243 LEU A C 1
ATOM 1713 O O . LEU A 1 243 ? -17.285 10.298 17.324 1.00 92.31 243 LEU A O 1
ATOM 1717 N N . ALA A 1 244 ? -15.791 11.939 17.001 1.00 92.56 244 ALA A N 1
ATOM 1718 C CA . ALA A 1 244 ? -16.096 12.634 18.250 1.00 92.56 244 ALA A CA 1
ATOM 1719 C C . ALA A 1 244 ? -17.535 13.183 18.266 1.00 92.56 244 ALA A C 1
ATOM 1721 O O . ALA A 1 244 ? -18.231 13.085 19.278 1.00 92.56 244 ALA A O 1
ATOM 1722 N N . LEU A 1 245 ? -18.003 13.723 17.137 1.00 91.88 245 LEU A N 1
ATOM 1723 C CA . LEU A 1 245 ? -19.387 14.174 16.988 1.00 91.88 245 LEU A CA 1
ATOM 1724 C C . LEU A 1 245 ? -20.363 12.991 17.011 1.00 91.88 245 LEU A C 1
ATOM 1726 O O . LEU A 1 245 ? -21.319 13.008 17.778 1.00 91.88 245 LEU A O 1
ATOM 1730 N N . ALA A 1 246 ? -20.095 11.931 16.249 1.00 89.50 246 ALA A N 1
ATOM 1731 C CA . ALA A 1 246 ? -20.943 10.740 16.200 1.00 89.50 246 ALA A CA 1
ATOM 1732 C C . ALA A 1 246 ? -21.100 10.059 17.572 1.00 89.50 246 ALA A C 1
ATOM 1734 O O . ALA A 1 246 ? -22.165 9.535 17.877 1.00 89.50 246 ALA A O 1
ATOM 1735 N N . ALA A 1 247 ? -20.069 10.099 18.420 1.00 89.81 247 ALA A N 1
ATOM 1736 C CA . ALA A 1 247 ? -20.127 9.545 19.772 1.00 89.81 247 ALA A CA 1
ATOM 1737 C C . ALA A 1 247 ? -20.949 10.388 20.766 1.00 89.81 247 ALA A C 1
ATOM 1739 O O . ALA A 1 247 ? -21.293 9.897 21.841 1.00 89.81 247 ALA A O 1
ATOM 1740 N N . THR A 1 248 ? -21.223 11.658 20.452 1.00 89.81 248 THR A N 1
ATOM 1741 C CA . THR A 1 248 ? -21.886 12.607 21.366 1.00 89.81 248 THR A CA 1
ATOM 1742 C C . THR A 1 248 ? -23.282 13.013 20.915 1.00 89.81 248 THR A C 1
ATOM 1744 O O . THR A 1 248 ? -24.103 13.400 21.748 1.00 89.81 248 THR A O 1
ATOM 1747 N N . LEU A 1 249 ? -23.563 12.938 19.615 1.00 85.12 249 LEU A N 1
ATOM 1748 C CA . LEU A 1 249 ? -24.850 13.313 19.051 1.00 85.12 249 LEU A CA 1
ATOM 1749 C C . LEU A 1 249 ? -25.863 12.166 19.182 1.00 85.12 249 LEU A C 1
ATOM 1751 O O . LEU A 1 249 ? -25.506 11.002 18.998 1.00 85.12 249 LEU A O 1
ATOM 1755 N N . PRO A 1 250 ? -27.140 12.471 19.477 1.00 80.06 250 PRO A N 1
ATOM 1756 C CA . PRO A 1 250 ? -28.194 11.470 19.408 1.00 80.06 250 PRO A CA 1
ATOM 1757 C C . PRO A 1 250 ? -28.353 10.975 17.965 1.00 80.06 250 PRO A C 1
ATOM 1759 O O . PRO A 1 250 ? -28.186 11.744 17.014 1.00 80.06 250 PRO A O 1
ATOM 1762 N N . VAL A 1 251 ? -28.707 9.696 17.801 1.00 76.62 251 VAL A N 1
ATOM 1763 C CA . VAL A 1 251 ? -29.065 9.141 16.488 1.00 76.62 251 VAL A CA 1
ATOM 1764 C C . VAL A 1 251 ? -30.230 9.955 15.932 1.00 76.62 251 VAL A C 1
ATOM 1766 O O . VAL A 1 251 ? -31.216 10.193 16.634 1.00 76.62 251 VAL A O 1
ATOM 1769 N N . HIS A 1 252 ? -30.104 10.421 14.688 1.00 71.19 252 HIS A N 1
ATOM 1770 C CA . HIS A 1 252 ? -31.170 11.178 14.045 1.00 71.19 252 HIS A CA 1
ATOM 1771 C C . HIS A 1 252 ? -32.453 10.324 14.026 1.00 71.19 252 HIS A C 1
ATOM 1773 O O . HIS A 1 252 ? -32.370 9.157 13.640 1.00 71.19 252 HIS A O 1
ATOM 1779 N N . PRO A 1 253 ? -33.631 10.858 14.400 1.00 68.25 253 PRO A N 1
ATOM 1780 C CA . PRO A 1 253 ? -34.861 10.068 14.513 1.00 68.25 253 PRO A CA 1
ATOM 1781 C C . PRO A 1 253 ? -35.209 9.264 13.250 1.00 68.25 253 PRO A C 1
ATOM 1783 O O . PRO A 1 253 ? -35.640 8.123 13.355 1.00 68.25 253 PRO A O 1
ATOM 1786 N N . SER A 1 254 ? -34.921 9.806 12.060 1.00 67.75 254 SER A N 1
ATOM 1787 C CA . SER A 1 254 ? -35.138 9.120 10.772 1.00 67.75 254 SER A CA 1
ATOM 1788 C C . SER A 1 254 ? -34.219 7.917 10.508 1.00 67.75 254 SER A C 1
ATOM 1790 O O . SER A 1 254 ? -34.402 7.227 9.516 1.00 67.75 254 SER A O 1
ATOM 1792 N N . LEU A 1 255 ? -33.196 7.694 11.338 1.00 63.44 255 LEU A N 1
ATOM 1793 C CA . LEU A 1 255 ? -32.299 6.532 11.281 1.00 63.44 255 LEU A CA 1
ATOM 1794 C C . LEU A 1 255 ? -32.567 5.539 12.424 1.00 63.44 255 LEU A C 1
ATOM 1796 O O . LEU A 1 255 ? -31.917 4.500 12.489 1.00 63.44 255 LEU A O 1
ATOM 1800 N N . GLY A 1 256 ? -33.474 5.880 13.347 1.00 56.16 256 GLY A N 1
ATOM 1801 C CA . GLY A 1 256 ? -33.829 5.070 14.514 1.00 56.16 256 GLY A CA 1
ATOM 1802 C C . GLY A 1 256 ? -35.226 4.448 14.457 1.00 56.16 256 GLY A C 1
ATOM 1803 O O . GLY A 1 256 ? -35.607 3.781 15.416 1.00 56.16 256 GLY A O 1
ATOM 1804 N N . GLY A 1 257 ? -35.990 4.677 13.385 1.00 50.78 257 GLY A N 1
ATOM 1805 C CA . GLY A 1 257 ? -37.278 4.019 13.169 1.00 50.78 257 GLY A CA 1
ATOM 1806 C C . GLY A 1 257 ? -37.083 2.585 12.682 1.00 50.78 257 GLY A C 1
ATOM 1807 O O . GLY A 1 257 ? -36.266 2.343 11.791 1.00 50.78 257 GLY A O 1
ATOM 1808 N N . GLU A 1 258 ? -37.831 1.636 13.254 1.00 53.34 258 GLU A N 1
ATOM 1809 C CA . GLU A 1 258 ? -38.120 0.380 12.551 1.00 53.34 258 GLU A CA 1
ATOM 1810 C C . GLU A 1 258 ? -38.714 0.718 11.174 1.00 53.34 258 GLU A C 1
ATOM 1812 O O . GLU A 1 258 ? -39.324 1.783 11.057 1.00 53.34 258 GLU A O 1
ATOM 1817 N N . PRO A 1 259 ? -38.503 -0.107 10.130 1.00 50.34 259 PRO A N 1
ATOM 1818 C CA . PRO A 1 259 ? -39.038 0.184 8.806 1.00 50.34 259 PRO A CA 1
ATOM 1819 C C . PRO A 1 259 ? -40.553 0.359 8.925 1.00 50.34 259 PRO A C 1
ATOM 1821 O O . PRO A 1 259 ? -41.273 -0.610 9.152 1.00 50.34 259 PRO A O 1
ATOM 1824 N N . GLU A 1 260 ? -41.018 1.605 8.860 1.00 50.41 260 GLU A N 1
ATOM 1825 C CA . GLU A 1 260 ? -42.439 1.900 8.782 1.00 50.41 260 GLU A CA 1
ATOM 1826 C C . GLU A 1 260 ? -42.887 1.417 7.404 1.00 50.41 260 GLU A C 1
ATOM 1828 O O . GLU A 1 260 ? -42.332 1.827 6.382 1.00 50.41 260 GLU A O 1
ATOM 1833 N N . ASP A 1 261 ? -43.800 0.446 7.423 1.00 46.72 261 ASP A N 1
ATOM 1834 C CA . ASP A 1 261 ? -44.408 -0.172 6.253 1.00 46.72 261 ASP A CA 1
ATOM 1835 C C . ASP A 1 261 ? -44.815 0.893 5.225 1.00 46.72 261 ASP A C 1
ATOM 1837 O O . ASP A 1 261 ? -45.395 1.915 5.588 1.00 46.72 261 ASP A O 1
ATOM 1841 N N . ASP A 1 262 ? -44.501 0.616 3.956 1.00 50.69 262 ASP A N 1
ATOM 1842 C CA . ASP A 1 262 ? -44.832 1.369 2.743 1.00 50.69 262 ASP A CA 1
ATOM 1843 C C . ASP A 1 262 ? -46.026 2.340 2.888 1.00 50.69 262 ASP A C 1
ATOM 1845 O O . ASP A 1 262 ? -47.174 1.988 2.599 1.00 50.69 262 ASP A O 1
ATOM 1849 N N . GLU A 1 263 ? -45.769 3.601 3.251 1.00 45.44 263 GLU A N 1
ATOM 1850 C CA . GLU A 1 263 ? -46.710 4.673 2.931 1.00 45.44 263 GLU A CA 1
ATOM 1851 C C . GLU A 1 263 ? -46.495 5.066 1.468 1.00 45.44 263 GLU A C 1
ATOM 1853 O O . GLU A 1 263 ? -45.563 5.781 1.094 1.00 45.44 263 GLU A O 1
ATOM 1858 N N . GLU A 1 264 ? -47.373 4.507 0.636 1.00 47.09 264 GLU A N 1
ATOM 1859 C CA . GLU A 1 264 ? -47.577 4.794 -0.778 1.00 47.09 264 GLU A CA 1
ATOM 1860 C C . GLU A 1 264 ? -47.425 6.301 -1.055 1.00 47.09 264 GLU A C 1
ATOM 1862 O O . GLU A 1 264 ? -48.209 7.132 -0.590 1.00 47.09 264 GLU A O 1
ATOM 1867 N N . PHE A 1 265 ? -46.376 6.661 -1.798 1.00 38.44 265 PHE A N 1
ATOM 1868 C CA . PHE A 1 265 ? -46.096 8.033 -2.208 1.00 38.44 265 PHE A CA 1
ATOM 1869 C C . PHE A 1 265 ? -47.229 8.528 -3.117 1.00 38.44 265 PHE A C 1
ATOM 1871 O O . PHE A 1 265 ? -47.219 8.305 -4.327 1.00 38.44 265 PHE A O 1
ATOM 1878 N N . ALA A 1 266 ? -48.231 9.183 -2.535 1.00 45.75 266 ALA A N 1
ATOM 1879 C CA . ALA A 1 266 ? -49.278 9.848 -3.292 1.00 45.75 266 ALA A CA 1
ATOM 1880 C C . ALA A 1 266 ? -48.688 11.097 -3.965 1.00 45.75 266 ALA A C 1
ATOM 1882 O O . ALA A 1 266 ? -48.338 12.073 -3.295 1.00 45.75 266 ALA A O 1
ATOM 1883 N N . GLU A 1 267 ? -48.570 11.069 -5.296 1.00 38.00 267 GLU A N 1
ATOM 1884 C CA . GLU A 1 267 ? -48.216 12.254 -6.077 1.00 38.00 267 GLU A CA 1
ATOM 1885 C C . GLU A 1 267 ? -49.230 13.383 -5.805 1.00 38.00 267 GLU A C 1
ATOM 1887 O O . GLU A 1 267 ? -50.442 13.158 -5.890 1.00 38.00 267 GLU A O 1
ATOM 1892 N N . PRO A 1 268 ? -48.786 14.609 -5.474 1.00 44.09 268 PRO A N 1
ATOM 1893 C CA . PRO A 1 268 ? -49.708 15.717 -5.281 1.00 44.09 268 PRO A CA 1
ATOM 1894 C C . PRO A 1 268 ? -50.290 16.159 -6.630 1.00 44.09 268 PRO A C 1
ATOM 1896 O O . PRO A 1 268 ? -49.550 16.454 -7.570 1.00 44.09 268 PRO A O 1
ATOM 1899 N N . GLU A 1 269 ? -51.622 16.244 -6.715 1.00 46.94 269 GLU A N 1
ATOM 1900 C CA . GLU A 1 269 ? -52.303 16.726 -7.920 1.00 46.94 269 GLU A CA 1
ATOM 1901 C C . GLU A 1 269 ? -51.870 18.158 -8.297 1.00 46.94 269 GLU A C 1
ATOM 1903 O O . GLU A 1 269 ? -51.720 19.023 -7.422 1.00 46.94 269 GLU A O 1
ATOM 1908 N N . PRO A 1 270 ? -51.704 18.456 -9.600 1.00 45.53 270 PRO A N 1
ATOM 1909 C CA . PRO A 1 270 ? -51.257 19.765 -10.048 1.00 45.53 270 PRO A CA 1
ATOM 1910 C C . PRO A 1 270 ? -52.332 20.832 -9.802 1.00 45.53 270 PRO A C 1
ATOM 1912 O O . PRO A 1 270 ? -53.426 20.815 -10.371 1.00 45.53 270 PRO A O 1
ATOM 1915 N N . ALA A 1 271 ? -51.992 21.817 -8.974 1.00 42.88 271 ALA A N 1
ATOM 1916 C CA . ALA A 1 271 ? -52.835 22.969 -8.696 1.00 42.88 271 ALA A CA 1
ATOM 1917 C C . ALA A 1 271 ? -52.856 23.966 -9.874 1.00 42.88 271 ALA A C 1
ATOM 1919 O O . ALA A 1 271 ? -51.993 24.831 -9.958 1.00 42.88 271 ALA A O 1
ATOM 1920 N N . GLY A 1 272 ? -53.896 23.891 -10.714 1.00 52.03 272 GLY A N 1
ATOM 1921 C CA . GLY A 1 272 ? -54.455 25.012 -11.495 1.00 52.03 272 GLY A CA 1
ATOM 1922 C C . GLY A 1 272 ? -53.585 25.644 -12.604 1.00 52.03 272 GLY A C 1
ATOM 1923 O O . GLY A 1 272 ? -52.375 25.447 -12.665 1.00 52.03 272 GLY A O 1
ATOM 1924 N N . PRO A 1 273 ? -54.192 26.410 -13.534 1.00 46.78 273 PRO A N 1
ATOM 1925 C CA . PRO A 1 273 ? -53.491 26.890 -14.721 1.00 46.78 273 PRO A CA 1
ATOM 1926 C C . PRO A 1 273 ? -52.536 28.038 -14.366 1.00 46.78 273 PRO A C 1
ATOM 1928 O O . PRO A 1 273 ? -52.964 29.130 -13.987 1.00 46.78 273 PRO A O 1
ATOM 1931 N N . GLY A 1 274 ? -51.234 27.783 -14.505 1.00 39.72 274 GLY A N 1
ATOM 1932 C CA . GLY A 1 274 ? -50.187 28.804 -14.453 1.00 39.72 274 GLY A CA 1
ATOM 1933 C C . GLY A 1 274 ? -50.301 29.820 -15.604 1.00 39.72 274 GLY A C 1
ATOM 1934 O O . GLY A 1 274 ? -50.981 29.561 -16.600 1.00 39.72 274 GLY A O 1
ATOM 1935 N N . PRO A 1 275 ? -49.677 31.004 -15.478 1.00 42.97 275 PRO A N 1
ATOM 1936 C CA . PRO A 1 275 ? -49.848 32.096 -16.429 1.00 42.97 275 PRO A CA 1
ATOM 1937 C C . PRO A 1 275 ? -49.276 31.737 -17.807 1.00 42.97 275 PRO A C 1
ATOM 1939 O O . PRO A 1 275 ? -48.174 31.207 -17.916 1.00 42.97 275 PRO A O 1
ATOM 1942 N N . ALA A 1 276 ? -50.033 32.065 -18.857 1.00 46.75 276 ALA A N 1
ATOM 1943 C CA . ALA A 1 276 ? -49.647 31.856 -20.246 1.00 46.75 276 ALA A CA 1
ATOM 1944 C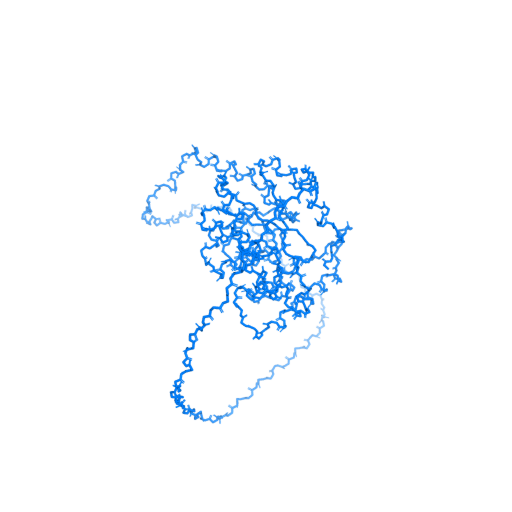 C . ALA A 1 276 ? -48.352 32.614 -20.584 1.00 46.75 276 ALA A C 1
ATOM 1946 O O . ALA A 1 276 ? -48.334 33.845 -20.639 1.00 46.75 276 ALA A O 1
ATOM 1947 N N . THR A 1 277 ? -47.279 31.873 -20.845 1.00 39.88 277 THR A N 1
ATOM 1948 C CA . THR A 1 277 ? -46.097 32.375 -21.543 1.00 39.88 277 THR A CA 1
ATOM 1949 C C . THR A 1 277 ? -46.234 32.021 -23.016 1.00 39.88 277 THR A C 1
ATOM 1951 O O . THR A 1 277 ? -46.147 30.859 -23.398 1.00 39.88 277 THR A O 1
ATOM 1954 N N . THR A 1 278 ? -46.498 33.030 -23.838 1.00 41.22 278 THR A N 1
ATOM 1955 C CA . THR A 1 278 ? -46.467 32.941 -25.298 1.00 41.22 278 THR A CA 1
ATOM 1956 C C . THR A 1 278 ? -45.041 32.609 -25.746 1.00 41.22 278 THR A C 1
ATOM 1958 O O . THR A 1 278 ? -44.133 33.413 -25.532 1.00 41.22 278 THR A O 1
ATOM 1961 N N . GLU A 1 279 ? -44.826 31.438 -26.343 1.00 42.00 279 GLU A N 1
ATOM 1962 C CA . GLU A 1 279 ? -43.566 31.109 -27.018 1.00 42.00 279 GLU A CA 1
ATOM 1963 C C . GLU A 1 279 ? -43.450 31.916 -28.326 1.00 42.00 279 GLU A C 1
ATOM 1965 O O . GLU A 1 279 ? -44.436 32.023 -29.061 1.00 42.00 279 GLU A O 1
ATOM 1970 N N . PRO A 1 280 ? -42.288 32.509 -28.652 1.00 42.97 280 PRO A N 1
ATOM 1971 C CA . PRO A 1 280 ? -42.063 33.060 -29.979 1.00 42.97 280 PRO A CA 1
ATOM 1972 C C . PRO A 1 280 ? -41.702 31.932 -30.959 1.00 42.97 280 PRO A C 1
ATOM 1974 O O . PRO A 1 280 ? -40.715 31.226 -30.759 1.00 42.97 280 PRO A O 1
ATOM 1977 N N . GLU A 1 281 ? -42.463 31.795 -32.049 1.00 45.88 281 GLU A N 1
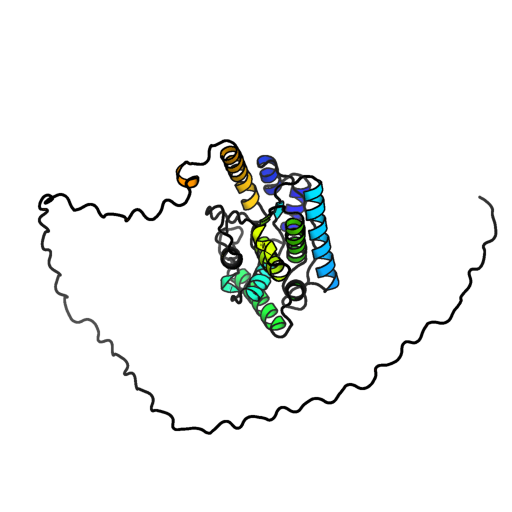ATOM 1978 C CA . GLU A 1 281 ? -42.045 31.015 -33.222 1.00 45.88 281 GLU A CA 1
ATOM 1979 C C . GLU A 1 281 ? -40.772 31.635 -33.817 1.00 45.88 281 GLU A C 1
ATOM 1981 O O . GLU A 1 281 ? -40.776 32.788 -34.256 1.00 45.88 281 GLU A O 1
ATOM 1986 N N . PHE A 1 282 ? -39.681 30.868 -33.871 1.00 38.97 282 PHE A N 1
ATOM 1987 C CA . PHE A 1 282 ? -38.521 31.208 -34.689 1.00 38.97 282 PHE A CA 1
ATOM 1988 C C . PHE A 1 282 ? -38.168 30.039 -35.610 1.00 38.97 282 PHE A C 1
ATOM 1990 O O . PHE A 1 282 ? -37.933 28.919 -35.162 1.00 38.97 282 PHE A O 1
ATOM 1997 N N . ALA A 1 283 ? -38.185 30.341 -36.907 1.00 44.72 283 ALA A N 1
ATOM 1998 C CA . ALA A 1 283 ? -38.053 29.422 -38.027 1.00 44.72 283 ALA A CA 1
ATOM 1999 C C . ALA A 1 283 ? -36.589 29.074 -38.344 1.00 44.72 283 ALA A C 1
ATOM 2001 O O . ALA A 1 283 ? -35.701 29.925 -38.253 1.00 44.72 283 ALA A O 1
ATOM 2002 N N . GLU A 1 284 ? -36.353 27.833 -38.775 1.00 43.34 284 GLU A N 1
ATOM 2003 C CA . GLU A 1 284 ? -35.056 27.373 -39.280 1.00 43.34 284 GLU A CA 1
ATOM 2004 C C . GLU A 1 284 ? -34.670 28.108 -40.581 1.00 43.34 284 GLU A C 1
ATOM 2006 O O . GLU A 1 284 ? -35.496 28.221 -41.491 1.00 43.34 284 GLU A O 1
ATOM 2011 N N . PRO A 1 285 ? -33.428 28.611 -40.719 1.00 49.31 285 PRO A N 1
ATOM 2012 C CA . PRO A 1 285 ? -32.966 29.187 -41.977 1.00 49.31 285 PRO A CA 1
ATOM 2013 C C . PRO A 1 285 ? -32.626 28.091 -43.003 1.00 49.31 285 PRO A C 1
ATOM 2015 O O . PRO A 1 285 ? -31.896 27.149 -42.697 1.00 49.31 285 PRO A O 1
ATOM 2018 N N . GLU A 1 286 ? -33.112 28.244 -44.241 1.00 51.97 286 GLU A N 1
ATOM 2019 C CA . GLU A 1 286 ? -32.806 27.331 -45.352 1.00 51.97 286 GLU A CA 1
ATOM 2020 C C . GLU A 1 286 ? -31.298 27.294 -45.684 1.00 51.97 286 GLU A C 1
ATOM 2022 O O . GLU A 1 286 ? -30.637 28.341 -45.708 1.00 51.97 286 GLU A O 1
ATOM 2027 N N . PRO A 1 287 ? -30.727 26.116 -45.999 1.00 53.75 287 PRO A N 1
ATOM 2028 C CA . PRO A 1 287 ? -29.316 26.000 -46.336 1.00 53.75 287 PRO A CA 1
ATOM 2029 C C . PRO A 1 287 ? -29.015 26.533 -47.746 1.00 53.75 287 PRO A C 1
ATOM 2031 O O . PRO A 1 287 ? -29.610 26.130 -48.746 1.00 53.75 287 PRO A O 1
ATOM 2034 N N . ALA A 1 288 ? -28.017 27.412 -47.831 1.00 44.56 288 ALA A N 1
ATOM 2035 C CA . ALA A 1 288 ? -27.482 27.921 -49.086 1.00 44.56 288 ALA A CA 1
ATOM 2036 C C . ALA A 1 288 ? -26.514 26.915 -49.744 1.00 44.56 288 ALA A C 1
ATOM 2038 O O . ALA A 1 288 ? -25.378 26.765 -49.304 1.00 44.56 288 ALA A O 1
ATOM 2039 N N . GLY A 1 289 ? -26.935 26.318 -50.864 1.00 54.53 289 GLY A N 1
ATOM 2040 C CA . GLY A 1 289 ? -26.046 25.762 -51.899 1.00 54.53 289 GLY A CA 1
ATOM 2041 C C . GLY A 1 289 ? -25.413 24.383 -51.628 1.00 54.53 289 GLY A C 1
ATOM 2042 O O . GLY A 1 289 ? -25.406 23.900 -50.498 1.00 54.53 289 GLY A O 1
ATOM 2043 N N . PRO A 1 290 ? -24.905 23.700 -52.678 1.00 46.72 290 PRO A N 1
ATOM 2044 C CA . PRO A 1 290 ? -24.639 22.267 -52.625 1.00 46.72 290 PRO A CA 1
ATOM 2045 C C . PRO A 1 290 ? -23.282 21.964 -51.971 1.00 46.72 290 PRO A C 1
ATOM 2047 O O . PRO A 1 290 ? -22.226 22.274 -52.524 1.00 46.72 290 PRO A O 1
ATOM 2050 N N . GLY A 1 291 ? -23.326 21.343 -50.792 1.00 37.19 291 GLY A N 1
ATOM 2051 C CA . GLY A 1 291 ? -22.184 20.709 -50.124 1.00 37.19 291 GLY A CA 1
ATOM 2052 C C . GLY A 1 291 ? -21.949 19.266 -50.601 1.00 37.19 291 GLY A C 1
ATOM 2053 O O . GLY A 1 291 ? -22.811 18.694 -51.267 1.00 37.19 291 GLY A O 1
ATOM 2054 N N . PRO A 1 292 ? -20.769 18.685 -50.321 1.00 42.25 292 PRO A N 1
ATOM 2055 C CA . PRO A 1 292 ? -20.160 17.642 -51.142 1.00 42.25 292 PRO A CA 1
ATOM 2056 C C . PRO A 1 292 ? -20.800 16.260 -50.972 1.00 42.25 292 PRO A C 1
ATOM 2058 O O . PRO A 1 292 ? -21.133 15.833 -49.871 1.00 42.25 292 PRO A O 1
ATOM 2061 N N . THR A 1 293 ? -20.892 15.536 -52.087 1.00 39.78 293 THR A N 1
ATOM 2062 C CA . THR A 1 293 ? -21.250 14.116 -52.173 1.00 39.78 293 THR A CA 1
ATOM 2063 C C . THR A 1 293 ? -20.298 13.258 -51.340 1.00 39.78 293 THR A C 1
ATOM 2065 O O . THR A 1 293 ? -19.128 13.110 -51.700 1.00 39.78 293 THR A O 1
ATOM 2068 N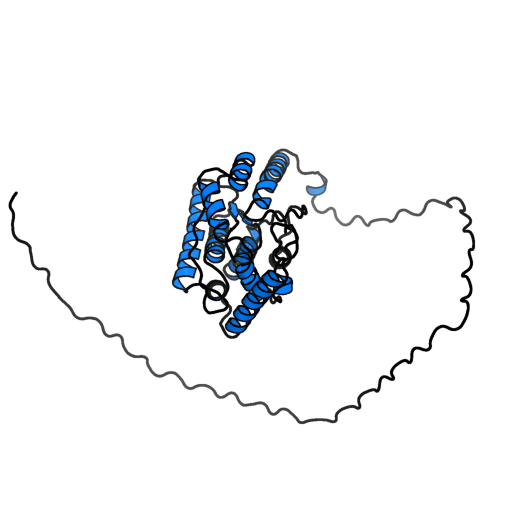 N . THR A 1 294 ? -20.801 12.651 -50.269 1.00 38.94 294 THR A N 1
ATOM 2069 C CA . THR A 1 294 ? -20.145 11.524 -49.601 1.00 38.94 294 THR A CA 1
ATOM 2070 C C . THR A 1 294 ? -20.824 10.234 -50.035 1.00 38.94 294 THR A C 1
ATOM 2072 O O . THR A 1 294 ? -21.992 10.001 -49.741 1.00 38.94 294 THR A O 1
ATOM 2075 N N . THR A 1 295 ? -20.078 9.426 -50.778 1.00 39.66 295 THR A N 1
ATOM 2076 C CA . THR A 1 295 ? -20.412 8.063 -51.186 1.00 39.66 295 THR A CA 1
ATOM 2077 C C . THR A 1 295 ? -20.544 7.167 -49.951 1.00 39.66 295 THR A C 1
ATOM 2079 O O . THR A 1 295 ? -19.591 7.047 -49.181 1.00 39.66 295 THR A O 1
ATOM 2082 N N . GLU A 1 296 ? -21.701 6.536 -49.761 1.00 37.16 296 GLU A N 1
ATOM 2083 C CA . GLU A 1 296 ? -21.870 5.428 -48.812 1.00 37.16 296 GLU A CA 1
ATOM 2084 C C . GLU A 1 296 ? -21.188 4.160 -49.363 1.00 37.16 296 GLU A C 1
ATOM 2086 O O . GLU A 1 296 ? -21.272 3.911 -50.570 1.00 37.16 296 GLU A O 1
ATOM 2091 N N . PRO A 1 297 ? -20.508 3.338 -48.541 1.00 42.50 297 PRO A N 1
ATOM 2092 C CA . PRO A 1 297 ? -20.046 2.029 -48.981 1.00 42.50 297 PRO A CA 1
ATOM 2093 C C . PRO A 1 297 ? -21.163 0.982 -48.829 1.00 42.50 297 PRO A C 1
ATOM 2095 O O . PRO A 1 297 ? -21.747 0.833 -47.757 1.00 42.50 297 PRO A O 1
ATOM 2098 N N . GLU A 1 298 ? -21.428 0.233 -49.903 1.00 36.06 298 GLU A N 1
ATOM 2099 C CA . GLU A 1 298 ? -22.330 -0.925 -49.916 1.00 36.06 298 GLU A CA 1
ATOM 2100 C C . GLU A 1 298 ? -21.833 -2.029 -48.967 1.00 36.06 298 GLU A C 1
ATOM 2102 O O . GLU A 1 298 ? -20.700 -2.508 -49.066 1.00 36.06 298 GLU A O 1
ATOM 2107 N N . PHE A 1 299 ? -22.707 -2.453 -48.055 1.00 34.59 299 PHE A N 1
ATOM 2108 C CA . PHE A 1 299 ? -22.504 -3.588 -47.162 1.00 34.59 299 PHE A CA 1
ATOM 2109 C C . PHE A 1 299 ? -23.034 -4.854 -47.854 1.00 34.59 299 PHE A C 1
ATOM 2111 O O . PHE A 1 299 ? -24.235 -4.974 -48.087 1.00 34.59 299 PHE A O 1
ATOM 2118 N N . ALA A 1 300 ? -22.149 -5.787 -48.210 1.00 39.41 300 ALA A N 1
ATOM 2119 C CA . ALA A 1 300 ? -22.528 -7.089 -48.761 1.00 39.41 300 ALA A CA 1
ATOM 2120 C C . ALA A 1 300 ? -22.735 -8.110 -47.627 1.00 39.41 300 ALA A C 1
ATOM 2122 O O . ALA A 1 300 ? -21.844 -8.313 -46.800 1.00 39.41 300 ALA A O 1
ATOM 2123 N N . GLU A 1 301 ? -23.905 -8.751 -47.590 1.00 42.59 301 GLU A N 1
ATOM 2124 C CA . GLU A 1 301 ? -24.228 -9.834 -46.652 1.00 42.59 301 GLU A CA 1
ATOM 2125 C C . GLU A 1 301 ? -23.408 -11.108 -46.954 1.00 42.59 301 GLU A C 1
ATOM 2127 O O . GLU A 1 301 ? -23.256 -11.469 -48.124 1.00 42.59 301 GLU A O 1
ATOM 2132 N N . PRO A 1 302 ? -22.889 -11.830 -45.940 1.00 44.53 302 PRO A N 1
ATOM 2133 C CA . PRO A 1 302 ? -22.211 -13.103 -46.164 1.00 44.53 302 PRO A CA 1
ATOM 2134 C C . PRO A 1 302 ? -23.205 -14.276 -46.275 1.00 44.53 302 PRO A C 1
ATOM 2136 O O . PRO A 1 302 ? -24.121 -14.413 -45.465 1.00 44.53 302 PRO A O 1
ATOM 2139 N N . GLU A 1 303 ? -22.988 -15.152 -47.262 1.00 48.00 303 GLU A N 1
ATOM 2140 C CA . GLU A 1 303 ? -23.775 -16.375 -47.493 1.00 48.00 303 GLU A CA 1
ATOM 2141 C C . GLU A 1 303 ? -23.641 -17.419 -46.359 1.00 48.00 303 GLU A C 1
ATOM 2143 O O . GLU A 1 303 ? -22.585 -17.525 -45.724 1.00 48.00 303 GLU A O 1
ATOM 2148 N N . PRO A 1 304 ? -24.678 -18.248 -46.112 1.00 45.06 304 PRO A N 1
ATOM 2149 C CA . PRO A 1 304 ? -24.677 -19.224 -45.026 1.00 45.06 304 PRO A CA 1
ATOM 2150 C C . PRO A 1 304 ? -23.809 -20.457 -45.334 1.00 45.06 304 PRO A C 1
ATOM 2152 O O . PRO A 1 304 ? -23.977 -21.132 -46.350 1.00 45.06 304 PRO A O 1
ATOM 2155 N N . ALA A 1 305 ? -22.914 -20.799 -44.403 1.00 45.19 305 ALA A N 1
ATOM 2156 C CA . ALA A 1 305 ? -22.103 -22.013 -44.452 1.00 45.19 305 ALA A CA 1
ATOM 2157 C C . ALA A 1 305 ? -22.952 -23.279 -44.198 1.00 45.19 305 ALA A C 1
ATOM 2159 O O . ALA A 1 305 ? -23.728 -23.344 -43.245 1.00 45.19 305 ALA A O 1
ATOM 2160 N N . GLY A 1 306 ? -22.787 -24.289 -45.059 1.00 42.25 306 GLY A N 1
ATOM 2161 C CA . GLY A 1 306 ? -23.447 -25.598 -44.966 1.00 42.25 306 GLY A CA 1
ATOM 2162 C C . GLY A 1 306 ? -22.978 -26.471 -43.785 1.00 42.25 306 GLY A C 1
ATOM 2163 O O . GLY A 1 306 ? -22.046 -26.108 -43.066 1.00 42.25 306 GLY A O 1
ATOM 2164 N N . PRO A 1 307 ? -23.611 -27.641 -43.564 1.00 45.09 307 PRO A N 1
ATOM 2165 C CA . PRO A 1 307 ? -23.444 -28.407 -42.333 1.00 45.09 307 PRO A CA 1
ATOM 2166 C C . PRO A 1 307 ? -22.123 -29.194 -42.321 1.00 45.09 307 PRO A C 1
ATOM 2168 O O . PRO A 1 307 ? -21.891 -30.063 -43.161 1.00 45.09 307 PRO A O 1
ATOM 2171 N N . GLY A 1 308 ? -21.268 -28.886 -41.341 1.00 34.34 308 GLY A N 1
ATOM 2172 C CA . GLY A 1 308 ? -20.062 -29.642 -40.980 1.00 34.34 308 GLY A CA 1
ATOM 2173 C C . GLY A 1 308 ? -20.308 -30.627 -39.822 1.00 34.34 308 GLY A C 1
ATOM 2174 O O . GLY A 1 308 ? -21.328 -30.525 -39.144 1.00 34.34 308 GLY A O 1
ATOM 2175 N N . PRO A 1 309 ? -19.416 -31.613 -39.618 1.00 41.75 309 PRO A N 1
ATOM 2176 C CA . PRO A 1 309 ? -19.783 -32.957 -39.175 1.00 41.75 309 PRO A CA 1
ATOM 2177 C C . PRO A 1 309 ? -19.959 -33.140 -37.660 1.00 41.75 309 PRO A C 1
ATOM 2179 O O . PRO A 1 309 ? -19.334 -32.478 -36.836 1.00 41.75 309 PRO A O 1
ATOM 2182 N N . THR A 1 310 ? -20.791 -34.133 -37.340 1.00 35.00 310 THR A N 1
ATOM 2183 C CA . THR A 1 310 ? -21.082 -34.732 -36.031 1.00 35.00 310 THR A CA 1
ATOM 2184 C C . THR A 1 310 ? -19.841 -35.004 -35.179 1.00 35.00 310 THR A C 1
ATOM 2186 O O . THR A 1 310 ? -18.931 -35.729 -35.584 1.00 35.00 310 THR A O 1
ATOM 2189 N N . THR A 1 311 ? -19.864 -34.477 -33.957 1.00 35.75 311 THR A N 1
ATOM 2190 C CA . THR A 1 311 ? -18.928 -34.766 -32.867 1.00 35.75 311 THR A CA 1
ATOM 2191 C C . THR A 1 311 ? -19.017 -36.232 -32.451 1.00 35.75 311 THR A C 1
ATOM 2193 O O . THR A 1 311 ? -20.082 -36.706 -32.064 1.00 35.75 311 THR A O 1
ATOM 2196 N N . THR A 1 312 ? -17.890 -36.939 -32.516 1.00 35.03 312 THR A N 1
ATOM 2197 C CA . THR A 1 312 ? -17.685 -38.224 -31.833 1.00 35.03 312 THR A CA 1
ATOM 2198 C C . THR A 1 312 ? -16.975 -37.919 -30.513 1.00 35.03 312 THR A C 1
ATOM 2200 O O . THR A 1 312 ? -15.940 -37.253 -30.524 1.00 35.03 312 THR A O 1
ATOM 2203 N N . GLU A 1 313 ? -17.561 -38.329 -29.389 1.00 39.66 313 GLU A N 1
ATOM 2204 C CA . GLU A 1 313 ? -16.979 -38.193 -28.046 1.00 39.66 313 GLU A CA 1
ATOM 2205 C C . GLU A 1 313 ? -15.708 -39.052 -27.906 1.00 39.66 313 GLU A C 1
ATOM 2207 O O . GLU A 1 313 ? -15.686 -40.173 -28.421 1.00 39.66 313 GLU A O 1
ATOM 2212 N N . PRO A 1 314 ? -14.654 -38.591 -27.207 1.00 40.97 314 PRO A N 1
ATOM 2213 C CA . PRO A 1 314 ? -13.555 -39.463 -26.823 1.00 40.97 314 PRO A CA 1
ATOM 2214 C C . PRO A 1 314 ? -13.854 -40.182 -25.496 1.00 40.97 314 PRO A C 1
ATOM 2216 O O . PRO A 1 314 ? -14.216 -39.558 -24.498 1.00 40.97 314 PRO A O 1
ATOM 2219 N N . GLU A 1 315 ? -13.663 -41.504 -25.503 1.00 37.03 315 GLU A N 1
ATOM 2220 C CA . GLU A 1 315 ? -13.666 -42.397 -24.337 1.00 37.03 315 GLU A CA 1
ATOM 2221 C C . GLU A 1 315 ? -12.688 -41.927 -23.245 1.00 37.03 315 GLU A C 1
ATOM 2223 O O . GLU A 1 315 ? -11.504 -41.688 -23.496 1.00 37.03 315 GLU A O 1
ATOM 2228 N N . PHE A 1 316 ? -13.185 -41.855 -22.009 1.00 35.22 316 PHE A N 1
ATOM 2229 C CA . PHE A 1 316 ? -12.383 -41.727 -20.795 1.00 35.22 316 PHE A CA 1
ATOM 2230 C C . PHE A 1 316 ? -11.645 -43.045 -20.520 1.00 35.22 316 PHE A C 1
ATOM 2232 O O . PHE A 1 316 ? -12.273 -44.059 -20.225 1.00 35.22 316 PHE A O 1
ATOM 2239 N N . ALA A 1 317 ? -10.313 -43.021 -20.570 1.00 40.03 317 ALA A N 1
ATOM 2240 C CA . ALA A 1 317 ? -9.471 -44.096 -20.053 1.00 40.03 317 ALA A CA 1
ATOM 2241 C C . ALA A 1 317 ? -9.149 -43.840 -18.568 1.00 40.03 317 ALA A C 1
ATOM 2243 O O . ALA A 1 317 ? -8.596 -42.795 -18.218 1.00 40.03 317 ALA A O 1
ATOM 2244 N N . GLU A 1 318 ? -9.505 -44.787 -17.699 1.00 44.28 318 GLU A N 1
ATOM 2245 C CA . GLU A 1 318 ? -9.153 -44.788 -16.274 1.00 44.28 318 GLU A CA 1
ATOM 2246 C C . GLU A 1 318 ? -7.635 -44.998 -16.079 1.00 44.28 318 GLU A C 1
ATOM 2248 O O . GLU A 1 318 ? -7.064 -45.896 -16.702 1.00 44.28 318 GLU A O 1
ATOM 2253 N N . PRO A 1 319 ? -6.951 -44.223 -15.216 1.00 49.31 319 PRO A N 1
ATOM 2254 C CA . PRO A 1 319 ? -5.563 -44.505 -14.857 1.00 49.31 319 PRO A CA 1
ATOM 2255 C C . PRO A 1 319 ? -5.460 -45.619 -13.794 1.00 49.31 319 PRO A C 1
ATOM 2257 O O . PRO A 1 319 ? -6.114 -45.568 -12.753 1.00 49.31 319 PRO A O 1
ATOM 2260 N N . GLU A 1 320 ? -4.599 -46.609 -14.055 1.00 53.94 320 GLU A N 1
ATOM 2261 C CA . GLU A 1 320 ? -4.263 -47.730 -13.163 1.00 53.94 320 GLU A CA 1
ATOM 2262 C C . GLU A 1 320 ? -3.663 -47.296 -11.802 1.00 53.94 320 GLU A C 1
ATOM 2264 O O . GLU A 1 320 ? -3.031 -46.238 -11.698 1.00 53.94 320 GLU A O 1
ATOM 2269 N N . PRO A 1 321 ? -3.822 -48.114 -10.738 1.00 49.41 321 PRO A N 1
ATOM 2270 C CA . PRO A 1 321 ? -3.445 -47.743 -9.377 1.00 49.41 321 PRO A CA 1
ATOM 2271 C C . PRO A 1 321 ? -1.926 -47.688 -9.152 1.00 49.41 321 PRO A C 1
ATOM 2273 O O . PRO A 1 321 ? -1.166 -48.563 -9.565 1.00 49.41 321 PRO A O 1
ATOM 2276 N N . ALA A 1 322 ? -1.503 -46.665 -8.407 1.00 46.44 322 ALA A N 1
ATOM 2277 C CA . ALA A 1 322 ? -0.128 -46.448 -7.980 1.00 46.44 322 ALA A CA 1
ATOM 2278 C C . ALA A 1 322 ? 0.426 -47.618 -7.141 1.00 46.44 322 ALA A C 1
ATOM 2280 O O . ALA A 1 322 ? -0.164 -48.029 -6.140 1.00 46.44 322 ALA A O 1
ATOM 2281 N N . GLY A 1 323 ? 1.597 -48.122 -7.542 1.00 43.25 323 GLY A N 1
ATOM 2282 C CA . GLY A 1 323 ? 2.371 -49.108 -6.788 1.00 43.25 323 GLY A CA 1
ATOM 2283 C C . GLY A 1 323 ? 2.914 -48.563 -5.454 1.00 43.25 323 GLY A C 1
ATOM 2284 O O . GLY A 1 323 ? 2.945 -47.349 -5.239 1.00 43.25 323 GLY A O 1
ATOM 2285 N N . PRO A 1 324 ? 3.337 -49.452 -4.537 1.00 52.22 324 PRO A N 1
ATOM 2286 C CA . PRO A 1 324 ? 3.658 -49.087 -3.162 1.00 52.22 324 PRO A CA 1
ATOM 2287 C C . PRO A 1 324 ? 4.931 -48.235 -3.073 1.00 52.22 324 PRO A C 1
ATOM 2289 O O . PRO A 1 324 ? 5.959 -48.554 -3.670 1.00 52.22 324 PRO A O 1
ATOM 2292 N N . GLY A 1 325 ? 4.837 -47.147 -2.304 1.00 37.28 325 GLY A N 1
ATOM 2293 C CA . GLY A 1 325 ? 5.923 -46.201 -2.060 1.00 37.28 325 GLY A CA 1
ATOM 2294 C C . GLY A 1 325 ? 7.106 -46.800 -1.285 1.00 37.28 325 GLY A C 1
ATOM 2295 O O . GLY A 1 325 ? 6.964 -47.830 -0.621 1.00 37.28 325 GLY A O 1
ATOM 2296 N N . PRO A 1 326 ? 8.290 -46.166 -1.356 1.00 49.34 326 PRO A N 1
ATOM 2297 C CA . PRO A 1 326 ? 9.473 -46.643 -0.659 1.00 49.34 326 PRO A CA 1
ATOM 2298 C C . PRO A 1 326 ? 9.373 -46.420 0.856 1.00 49.34 326 PRO A C 1
ATOM 2300 O O . PRO A 1 326 ? 9.082 -45.3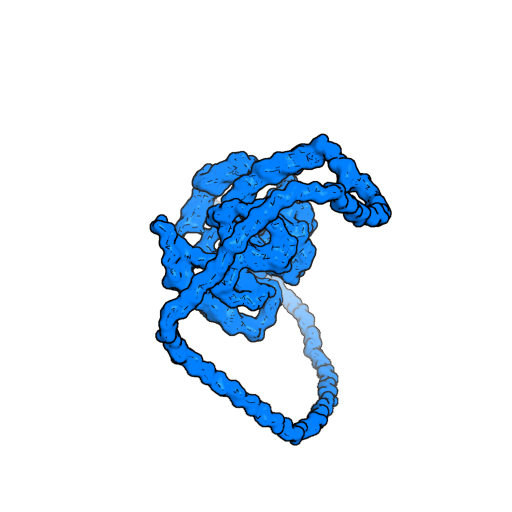29 1.343 1.00 49.34 326 PRO A O 1
ATOM 2303 N N . THR A 1 327 ? 9.648 -47.504 1.574 1.00 39.16 327 THR A N 1
ATOM 2304 C CA . THR A 1 327 ? 9.746 -47.647 3.025 1.00 39.16 327 THR A CA 1
ATOM 2305 C C . THR A 1 327 ? 10.776 -46.709 3.653 1.00 39.16 327 THR A C 1
ATOM 2307 O O . THR A 1 327 ? 11.913 -46.600 3.195 1.00 39.16 327 THR A O 1
ATOM 2310 N N . THR A 1 328 ? 10.364 -46.099 4.760 1.00 35.41 328 THR A N 1
ATOM 2311 C CA . THR A 1 328 ? 11.155 -45.343 5.730 1.00 35.41 328 THR A CA 1
ATOM 2312 C C . THR A 1 328 ? 12.321 -46.180 6.270 1.00 35.41 328 THR A C 1
ATOM 2314 O O . THR A 1 328 ? 12.115 -47.310 6.711 1.00 35.41 328 THR A O 1
ATOM 2317 N N . VAL A 1 329 ? 13.531 -45.619 6.270 1.00 41.00 329 VAL A N 1
ATOM 2318 C CA . VAL A 1 329 ? 14.704 -46.163 6.973 1.00 41.00 329 VAL A CA 1
ATOM 2319 C C . VAL A 1 329 ? 15.002 -45.239 8.157 1.00 41.00 329 VAL A C 1
ATOM 2321 O O . VAL A 1 329 ? 15.217 -44.043 7.967 1.00 41.00 329 VAL A O 1
ATOM 2324 N N . GLU A 1 330 ? 14.953 -45.789 9.371 1.00 39.72 330 GLU A N 1
ATOM 2325 C CA . GLU A 1 330 ? 15.358 -45.137 10.625 1.00 39.72 330 GLU A CA 1
ATOM 2326 C C . GLU A 1 330 ? 16.888 -44.935 10.692 1.00 39.72 330 GLU A C 1
ATOM 2328 O O . GLU A 1 330 ? 17.629 -45.725 10.101 1.00 39.72 330 GLU A O 1
ATOM 2333 N N . PRO A 1 331 ? 17.394 -43.910 11.409 1.00 48.91 331 PRO A N 1
ATOM 2334 C CA . PRO A 1 331 ? 18.826 -43.667 11.539 1.00 48.91 331 PRO A CA 1
ATOM 2335 C C . PRO A 1 331 ? 19.432 -44.413 12.738 1.00 48.91 331 PRO A C 1
ATOM 2337 O O . PRO A 1 331 ? 18.910 -44.350 13.850 1.00 48.91 331 PRO A O 1
ATOM 2340 N N . ASP A 1 332 ? 20.572 -45.066 12.502 1.00 38.59 332 ASP A N 1
ATOM 2341 C CA . ASP A 1 332 ? 21.405 -45.693 13.532 1.00 38.59 332 ASP A CA 1
ATOM 2342 C C . ASP A 1 332 ? 22.446 -44.709 14.117 1.00 38.59 332 ASP A C 1
ATOM 2344 O O . ASP A 1 332 ? 22.794 -43.675 13.546 1.00 38.59 332 ASP A O 1
ATOM 2348 N N . GLU A 1 333 ? 22.884 -45.076 15.308 1.00 37.72 333 GLU A N 1
ATOM 2349 C CA . GLU A 1 333 ? 23.437 -44.365 16.447 1.00 37.72 333 GLU A CA 1
ATOM 2350 C C . GLU A 1 333 ? 24.870 -43.767 16.374 1.00 37.72 333 GLU A C 1
ATOM 2352 O O . GLU A 1 333 ? 25.742 -44.194 15.625 1.00 37.72 333 GLU A O 1
ATOM 2357 N N . ARG A 1 334 ? 25.122 -42.890 17.372 1.00 35.56 334 ARG A N 1
ATOM 2358 C CA . ARG A 1 334 ? 26.384 -42.637 18.119 1.00 35.56 334 ARG A CA 1
ATOM 2359 C C . ARG A 1 334 ? 27.556 -41.950 17.402 1.00 35.56 334 ARG A C 1
ATOM 2361 O O . ARG A 1 334 ? 28.357 -42.592 16.735 1.00 35.56 334 ARG A O 1
ATOM 2368 N N . VAL A 1 335 ? 27.841 -40.711 17.827 1.00 38.75 335 VAL A N 1
ATOM 2369 C CA . VAL A 1 335 ? 29.227 -40.257 18.069 1.00 38.75 335 VAL A CA 1
ATOM 2370 C C . VAL A 1 335 ? 29.303 -39.476 19.384 1.00 38.75 335 VAL A C 1
ATOM 2372 O O . VAL A 1 335 ? 28.488 -38.603 19.669 1.00 38.75 335 VAL A O 1
ATOM 2375 N N . ALA A 1 336 ? 30.283 -39.868 20.194 1.00 37.78 336 ALA A N 1
ATOM 2376 C CA . ALA A 1 336 ? 30.536 -39.453 21.561 1.00 37.78 336 ALA A CA 1
ATOM 2377 C C . ALA A 1 336 ? 31.259 -38.098 21.685 1.00 37.78 336 ALA A C 1
ATOM 2379 O O . ALA A 1 336 ? 32.080 -37.720 20.852 1.00 37.78 336 ALA A O 1
ATOM 2380 N N . VAL A 1 337 ? 30.981 -37.428 22.803 1.00 41.56 337 VAL A N 1
ATOM 2381 C CA . VAL A 1 337 ? 31.703 -36.279 23.368 1.00 41.56 337 VAL A CA 1
ATOM 2382 C C . VAL A 1 337 ? 33.048 -36.740 23.945 1.00 41.56 337 VAL A C 1
ATOM 2384 O O . VAL A 1 337 ? 33.065 -37.755 24.644 1.00 41.56 337 VAL A O 1
ATOM 2387 N N . PRO A 1 338 ? 34.150 -35.988 23.770 1.00 55.31 338 PRO A N 1
ATOM 2388 C CA . PRO A 1 338 ? 35.279 -36.072 24.677 1.00 55.31 338 PRO A CA 1
ATOM 2389 C C . PRO A 1 338 ? 35.365 -34.849 25.598 1.00 55.31 338 PRO A C 1
ATOM 2391 O O . PRO A 1 338 ? 35.220 -33.696 25.190 1.00 55.31 338 PRO A O 1
ATOM 2394 N N . ASP A 1 339 ? 35.615 -35.176 26.860 1.00 39.00 339 ASP A N 1
ATOM 2395 C CA . ASP A 1 339 ? 35.864 -34.307 27.999 1.00 39.00 339 ASP A CA 1
ATOM 2396 C C . ASP A 1 339 ? 37.074 -33.378 27.812 1.00 39.00 339 ASP A C 1
ATOM 2398 O O . ASP A 1 339 ? 38.064 -33.699 27.149 1.00 39.00 339 ASP A O 1
ATOM 2402 N N . SER A 1 340 ? 37.002 -32.232 28.487 1.00 45.00 340 SER A N 1
ATOM 2403 C CA . SER A 1 340 ? 38.096 -31.269 28.644 1.00 45.00 340 SER A CA 1
ATOM 2404 C C . SER A 1 340 ? 39.213 -31.803 29.550 1.00 45.00 340 SER A C 1
ATOM 2406 O O . SER A 1 340 ? 38.956 -32.605 30.450 1.00 45.00 340 SER A O 1
ATOM 2408 N N . PRO A 1 341 ? 40.421 -31.215 29.466 1.00 53.03 341 PRO A N 1
ATOM 2409 C CA . PRO A 1 341 ? 41.070 -30.839 30.720 1.00 53.03 341 PRO A CA 1
ATOM 2410 C C . PRO A 1 341 ? 41.740 -29.453 30.692 1.00 53.03 341 PRO A C 1
ATOM 2412 O O . PRO A 1 341 ? 42.485 -29.113 29.784 1.00 53.03 341 PRO A O 1
ATOM 2415 N N . GLY A 1 342 ? 41.571 -28.719 31.799 1.00 35.09 342 GLY A N 1
ATOM 2416 C CA . GLY A 1 342 ? 42.717 -28.145 32.517 1.00 35.09 342 GLY A CA 1
ATOM 2417 C C . GLY A 1 342 ? 43.208 -26.727 32.180 1.00 35.09 342 GLY A C 1
ATOM 2418 O O . GLY A 1 342 ? 44.127 -26.556 31.400 1.00 35.09 342 GLY A O 1
ATOM 2419 N N . ARG A 1 343 ? 42.695 -25.746 32.939 1.00 40.75 343 ARG A N 1
ATOM 2420 C CA . ARG A 1 343 ? 43.425 -24.831 33.861 1.00 40.75 343 ARG A CA 1
ATOM 2421 C C . ARG A 1 343 ? 44.761 -24.145 33.454 1.00 40.75 343 ARG A C 1
ATOM 2423 O O . ARG A 1 343 ? 45.756 -24.823 33.232 1.00 40.75 343 ARG A O 1
ATOM 2430 N N . ARG A 1 344 ? 44.788 -22.836 33.802 1.00 39.16 344 ARG A N 1
ATOM 2431 C CA . ARG A 1 344 ? 45.888 -21.886 34.173 1.00 39.16 344 ARG A CA 1
ATOM 2432 C C . ARG A 1 344 ? 46.319 -20.905 33.065 1.00 39.16 344 ARG A C 1
ATOM 2434 O O . ARG A 1 344 ? 46.679 -21.345 31.989 1.00 39.16 344 ARG A O 1
ATOM 2441 N N . ALA A 1 345 ? 46.035 -19.609 33.266 1.00 42.84 345 ALA A N 1
ATOM 2442 C CA . ALA A 1 345 ? 46.915 -18.549 33.826 1.00 42.84 345 ALA A CA 1
ATOM 2443 C C . ALA A 1 345 ? 47.858 -18.061 32.709 1.00 42.84 345 ALA A C 1
ATOM 2445 O O . ALA A 1 345 ? 48.581 -18.879 32.157 1.00 42.84 345 ALA A O 1
ATOM 2446 N N . ASP A 1 346 ? 47.756 -16.842 32.186 1.00 43.97 346 ASP A N 1
ATOM 2447 C CA . ASP A 1 346 ? 47.871 -15.516 32.817 1.00 43.97 346 ASP A CA 1
ATOM 2448 C C . ASP A 1 346 ? 47.088 -14.426 32.057 1.00 43.97 346 ASP A C 1
ATOM 2450 O O . ASP A 1 346 ? 46.841 -14.613 30.842 1.00 43.97 346 ASP A O 1
#

Nearest PDB structures (foldseek):
  6b5f-assembly1_A  TM=8.947E-01  e=4.830E-13  Yersinia enterocolitica subsp. enterocolitica 8081
  4kqh-assembly1_A-2  TM=8.994E-01  e=1.540E-12  Salmonella enterica subsp. enterica serovar Typhimurium str. LT2
  4kqk-assembly1_B  TM=8.876E-01  e=1.153E-12  Salmonella enterica subsp. enterica serovar Typhimurium str. LT2
  4kqg-assembly1_A  TM=8.636E-01  e=6.455E-13  Salmonella enterica subsp. enterica serovar Typhimurium str. LT2
  4kqi-assembly1_A-2  TM=8.776E-01  e=1.617E-12  Salmonella enterica subsp. enterica serovar Typhimurium str. LT2

Organism: NCBI:txid2202420

Foldseek 3Di:
DLDDPCPLVVVLVQCVVCHDDVSVLCVVLVHDDDRDDFDAFDQLLVWWRADLVSLVVLLQLLLVVLVVCVVVVNQEAEAADDDPCQQLLLLLLLCLLLVDQSVQQHDFRADPVRDTDVVVSVVSSVSSVSSCVVCVPPDVQLSSSCGRRHHRSLSSLLSNLLNCLVSVHAYAADDSSSLSSVSSNCSVPVSSLVSYAYQEQLPRSNSVSSCVVSVHDHVDHPSNNPHGRSSVSNCSVVVVVVVVCVVPDDDDVVVVDDPDPDPDPDDDDDPDDDDDDDDDDDDDDDDPDDDDDDDDDDDDDDDDDDDDDDDDDDDDDDDDDDDDDDDDDDDDDDDDDDDDDDDDDD

Radius of gyration: 31.08 Å; Cα contacts (8 Å, |Δi|>4): 459; chains: 1; bounding box: 102×82×87 Å

Secondary structure (DSSP, 8-state):
--S-TTHHHHHHHHHHTT-HHHHHHHHHTT-----PPPPP---TTTS-SS-HHHHHHHHHHHHHHHHHHHHTT-S-EEE----TTHHHHHHHHHHHHHT--HHHHPPPPB-TTS-B-HHHHHHHHHHHHHHHHHHTTS---HHHHHHHT--HHHHHHHHHHHHHHHHT--EEE-HHHHHHHHHHHHHH-GGGGGGEE-S--TT-HHHHHHHHHHTPPPS--------TTHHHHHHHHHHHHHHHHHTTSPPPGGGSS---------PPPP-S------PPP-PPPPP-S-----PPPP-PPPPPP-PPP-PPPPP-PPPPPPPPPPPP-PPPP-------------

pLDDT: mean 80.0, std 22.79, range [34.34, 98.75]

Sequence (346 aa):
AGTVPGESARRARQARAGRGALARLAAESGAGLQVVEAPASAPMEDGPALTADEVESALRYGWRLAEQAADAGVQLLVLAACGAGTEAAAAAVLAATAGAEPPAVLGRVITEAGEIDDAAWMKRCAAVRDALHRTRRSPRDAKDVLAELGGGDIAVATGVLLGATARRVPVLIDGPVGVAAGMVSRDLAGQARHWCLLPDHGGQPGVRLAADVLGLTPLLDLRLDLGEGATALATLPLLRSVLALAATLPVHPSLGGEPEDDEEFAEPEPAGPGPATTEPEFAEPEPAGPGPTTTEPEFAEPEPAGPGPTTTEPEFAEPEPAGPGPTTVEPDERVAVPDSPGRRAD

InterPro domains:
  IPR003200 Nicotinate-nucleotide-dimethylbenzimidazole phosphoribosyltransferase [PF02277] (9-247)
  IPR003200 Nicotinate-nucleotide-dimethylbenzimidazole phosphoribosyltransferase [PTHR43463] (41-248)
  IPR036087 Nicotinate-nucleotide-dimethylbenzimidazole phosphoribosyltransferase-like superfamily [G3DSA:3.40.50.10210] (4-239)
  IPR036087 Nicotinate-nucleotide-dimethylbenzimidazole phosphoribosyltransferase-like superfamily [SSF52733] (9-246)

Solvent-accessible surface area (backbone atoms only — not comparable to full-atom values): 20793 Å² total; per-residue (Å²): 108,80,58,70,86,66,46,48,60,50,51,52,54,30,39,73,71,64,32,60,69,63,29,47,42,25,56,78,44,76,44,91,84,83,86,80,86,54,58,84,54,49,62,31,56,82,41,60,8,39,50,70,68,53,39,54,51,26,24,54,49,16,22,50,52,27,47,54,39,49,75,71,65,48,75,64,46,78,41,50,59,77,53,81,39,42,60,45,25,17,26,32,38,41,22,71,76,70,74,48,58,48,78,63,26,48,61,83,37,64,46,100,87,72,44,78,37,61,70,51,33,52,51,45,37,49,40,31,49,44,27,52,60,72,48,69,84,52,78,79,48,52,67,46,42,34,14,36,32,28,30,27,55,34,27,21,47,20,12,25,48,47,25,16,39,75,70,72,29,38,31,38,34,20,53,44,39,26,39,30,14,45,55,41,26,27,70,73,40,68,70,33,43,82,30,52,43,35,40,46,46,37,82,32,40,33,30,46,54,40,25,64,76,59,70,45,71,51,75,44,90,77,58,71,60,67,44,67,29,46,53,42,37,69,43,42,56,56,54,51,54,52,52,56,47,63,75,71,51,79,81,55,68,94,78,68,60,73,86,74,74,86,76,75,83,74,79,79,78,85,83,71,90,73,84,88,76,84,79,80,91,79,81,85,82,83,84,85,74,92,75,84,90,76,84,80,82,88,83,80,83,83,82,86,82,76,94,77,83,85,86,78,84,83,83,88,79,82,83,80,83,85,75,86,77,88,80,88,79,85,89,85,83,89,86,84,86,82,84,86,83,83,90,82,90,134

Mean predicted aligned error: 14.92 Å